Protein AF-0000000086006620 (afdb_homodimer)

Structure (mmCIF, N/CA/C/O backbone):
data_AF-0000000086006620-model_v1
#
loop_
_entity.id
_entity.type
_entity.pdbx_description
1 polymer 'Uncharacterized protein'
#
loop_
_atom_site.group_PDB
_atom_site.id
_atom_site.type_symbol
_atom_site.label_atom_id
_atom_site.label_alt_id
_atom_site.label_comp_id
_atom_site.label_asym_id
_atom_site.label_entity_id
_atom_site.label_seq_id
_atom_site.pdbx_PDB_ins_code
_atom_site.Cartn_x
_atom_site.Cartn_y
_atom_site.Cartn_z
_atom_site.occupancy
_atom_site.B_iso_or_equiv
_atom_site.auth_seq_id
_atom_site.auth_comp_id
_atom_site.auth_asym_id
_atom_site.auth_atom_id
_atom_site.pdbx_PDB_model_num
ATOM 1 N N . MET A 1 1 ? 1.301 11.812 -14.18 1 27.45 1 MET A N 1
ATOM 2 C CA . MET A 1 1 ? 0.134 10.938 -14.234 1 27.45 1 MET A CA 1
ATOM 3 C C . MET A 1 1 ? 0.386 9.75 -15.164 1 27.45 1 MET A C 1
ATOM 5 O O . MET A 1 1 ? 0.412 9.906 -16.391 1 27.45 1 MET A O 1
ATOM 9 N N . GLU A 1 2 ? 1.151 8.711 -14.859 1 32.5 2 GLU A N 1
ATOM 10 C CA . GLU A 1 2 ? 1.57 7.633 -15.758 1 32.5 2 GLU A CA 1
ATOM 11 C C . GLU A 1 2 ? 0.402 6.711 -16.094 1 32.5 2 GLU A C 1
ATOM 13 O O . GLU A 1 2 ? -0.475 6.477 -15.266 1 32.5 2 GLU A O 1
ATOM 18 N N . PRO A 1 3 ? 0.023 6.348 -17.391 1 38.66 3 PRO A N 1
ATOM 19 C CA . PRO A 1 3 ? -1.116 5.535 -17.828 1 38.66 3 PRO A CA 1
ATOM 20 C C . PRO A 1 3 ? -1.201 4.195 -17.094 1 38.66 3 PRO A C 1
ATOM 22 O O . PRO A 1 3 ? -0.173 3.566 -16.844 1 38.66 3 PRO A O 1
ATOM 25 N N . SER A 1 4 ? -2.121 4.09 -16.141 1 36.94 4 SER A N 1
ATOM 26 C CA . SER A 1 4 ? -2.361 2.77 -15.562 1 36.94 4 SER A CA 1
ATOM 27 C C . SER A 1 4 ? -2.508 1.715 -16.6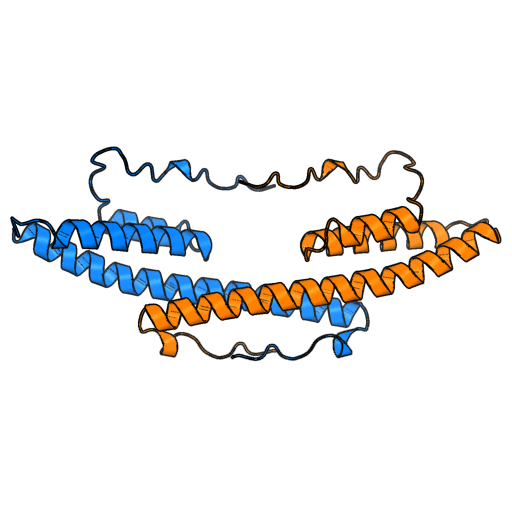56 1 36.94 4 SER A C 1
ATOM 29 O O . SER A 1 4 ? -3.244 1.916 -17.625 1 36.94 4 SER A O 1
ATOM 31 N N . PRO A 1 5 ? -1.654 0.787 -16.859 1 38.25 5 PRO A N 1
ATOM 32 C CA . PRO A 1 5 ? -1.842 -0.208 -17.906 1 38.25 5 PRO A CA 1
ATOM 33 C C . PRO A 1 5 ? -3.258 -0.777 -17.938 1 38.25 5 PRO A C 1
ATOM 35 O O . PRO A 1 5 ? -3.938 -0.805 -16.922 1 38.25 5 PRO A O 1
ATOM 38 N N . ASN A 1 6 ? -3.992 -0.689 -19.031 1 35.88 6 ASN A N 1
ATOM 39 C CA . ASN A 1 6 ? -5.301 -1.251 -19.359 1 35.88 6 ASN A CA 1
ATOM 40 C C . ASN A 1 6 ? -5.375 -2.734 -19 1 35.88 6 ASN A C 1
ATOM 42 O O . ASN A 1 6 ? -4.586 -3.535 -19.516 1 35.88 6 ASN A O 1
ATOM 46 N N . PRO A 1 7 ? -6.016 -3.16 -17.953 1 38.22 7 PRO A N 1
ATOM 47 C CA . PRO A 1 7 ? -6.277 -4.555 -17.594 1 38.22 7 PRO A CA 1
ATOM 48 C C . PRO A 1 7 ? -6.852 -5.375 -18.734 1 38.22 7 PRO A C 1
ATOM 50 O O . PRO A 1 7 ? -7.195 -6.543 -18.562 1 38.22 7 PRO A O 1
ATOM 53 N N . ASP A 1 8 ? -7.238 -4.66 -19.797 1 38.12 8 ASP A N 1
ATOM 54 C CA . ASP A 1 8 ? -7.977 -5.434 -20.781 1 38.12 8 ASP A CA 1
ATOM 55 C C . ASP A 1 8 ? -7.129 -6.578 -21.328 1 38.12 8 ASP A C 1
ATOM 57 O O . ASP A 1 8 ? -7.516 -7.234 -22.312 1 38.12 8 ASP A O 1
ATOM 61 N N . MET A 1 9 ? -5.934 -6.668 -21.047 1 42.66 9 MET A N 1
ATOM 62 C CA . MET A 1 9 ? -5.176 -7.695 -21.766 1 42.66 9 MET A CA 1
ATOM 63 C C . MET A 1 9 ? -5.738 -9.086 -21.469 1 42.66 9 MET A C 1
ATOM 65 O O . MET A 1 9 ? -5.438 -10.039 -22.188 1 42.66 9 MET A O 1
ATOM 69 N N . TYR A 1 10 ? -6.297 -9.336 -20.156 1 38.5 10 TYR A N 1
ATOM 70 C CA . TYR A 1 10 ? -6.582 -10.742 -19.938 1 38.5 10 TYR A CA 1
ATOM 71 C C . TYR A 1 10 ? -8.055 -11.047 -20.188 1 38.5 10 TYR A C 1
ATOM 73 O O . TYR A 1 10 ? -8.906 -10.805 -19.328 1 38.5 10 TYR A O 1
ATOM 81 N N . ASN A 1 11 ? -8.555 -10.805 -21.344 1 37.03 11 ASN A N 1
ATOM 82 C CA . ASN A 1 11 ? -9.891 -11.32 -21.609 1 37.03 11 ASN A CA 1
ATOM 83 C C . ASN A 1 11 ? -9.922 -12.852 -21.562 1 37.03 11 ASN A C 1
ATOM 85 O O . ASN A 1 11 ? -9.352 -13.516 -22.422 1 37.03 11 ASN A O 1
ATOM 89 N N . PRO A 1 12 ? -10.383 -13.562 -20.531 1 38.31 12 PRO A N 1
ATOM 90 C CA . PRO A 1 12 ? -10.461 -15.016 -20.375 1 38.31 12 PRO A CA 1
ATOM 91 C C . PRO A 1 12 ? -11.328 -15.68 -21.453 1 38.31 12 PRO A C 1
ATOM 93 O O . PRO A 1 12 ? -11.414 -16.906 -21.5 1 38.31 12 PRO A O 1
ATOM 96 N N . SER A 1 13 ? -12.305 -15 -22 1 37.78 13 SER A N 1
ATOM 97 C CA . SER A 1 13 ? -13.336 -15.758 -22.719 1 37.78 13 SER A CA 1
ATOM 98 C C . SER A 1 13 ? -12.773 -16.375 -24 1 37.78 13 SER A C 1
ATOM 100 O O . SER A 1 13 ? -13.508 -17.016 -24.75 1 37.78 13 SER A O 1
ATOM 102 N N . SER A 1 14 ? -12.031 -15.695 -24.875 1 39.97 14 SER A N 1
ATOM 103 C CA . SER A 1 14 ? -11.68 -16.484 -26.047 1 39.97 14 SER A CA 1
ATOM 104 C C . SER A 1 14 ? -10.992 -17.797 -25.641 1 39.97 14 SER A C 1
ATOM 106 O O . SER A 1 14 ? -10.25 -17.828 -24.656 1 39.97 14 SER A O 1
ATOM 108 N N . PRO A 1 15 ? -11.586 -19.047 -25.984 1 41.47 15 PRO A N 1
ATOM 109 C CA . PRO A 1 15 ? -10.719 -20.203 -25.75 1 41.47 15 PRO A CA 1
ATOM 110 C C . PRO A 1 15 ? -9.242 -19.844 -25.75 1 41.47 15 PRO A C 1
ATOM 112 O O . PRO A 1 15 ? -8.609 -19.828 -26.812 1 41.47 15 PRO A O 1
ATOM 115 N N . SER A 1 16 ? -8.883 -18.656 -25.453 1 45.31 16 SER A N 1
ATOM 116 C CA . SER A 1 16 ? -7.594 -17.984 -25.562 1 45.31 16 SER A CA 1
ATOM 117 C C . SER A 1 16 ? -6.441 -18.938 -25.266 1 45.31 16 SER A C 1
ATOM 119 O O . SER A 1 16 ? -6.438 -19.625 -24.25 1 45.31 16 SER A O 1
ATOM 121 N N . GLU A 1 17 ? -5.926 -19.5 -26.297 1 60.84 17 GLU A N 1
ATOM 122 C CA . GLU A 1 17 ? -4.703 -20.297 -26.234 1 60.84 17 GLU A CA 1
ATOM 123 C C . GLU A 1 17 ? -3.852 -19.891 -25.031 1 60.84 17 GLU A C 1
ATOM 125 O O . GLU A 1 17 ? -3.664 -18.703 -24.766 1 60.84 17 GLU A O 1
ATOM 130 N N . ASP A 1 18 ? -3.83 -20.859 -24.078 1 80.62 18 ASP A N 1
ATOM 131 C CA . ASP A 1 18 ? -2.955 -20.688 -22.922 1 80.62 18 ASP A CA 1
ATOM 132 C C . ASP A 1 18 ? -1.629 -20.047 -23.328 1 80.62 18 ASP A C 1
ATOM 134 O O . ASP A 1 18 ? -1.027 -20.438 -24.328 1 80.62 18 ASP A O 1
ATOM 138 N N . LEU A 1 19 ? -1.364 -19.016 -22.844 1 89.06 19 LEU A N 1
ATOM 139 C CA . LEU A 1 19 ? -0.098 -18.344 -23.125 1 89.06 19 LEU A CA 1
ATOM 140 C C . LEU A 1 19 ? 1.071 -19.312 -22.969 1 89.06 19 LEU A C 1
ATOM 142 O O . LEU A 1 19 ? 1.085 -20.141 -22.062 1 89.06 19 LEU A O 1
ATOM 146 N N . PRO A 1 20 ? 1.948 -19.203 -24.062 1 91.94 20 PRO A N 1
ATOM 147 C CA . PRO A 1 20 ? 3.193 -19.938 -23.828 1 91.94 20 PRO A CA 1
ATOM 148 C C . PRO A 1 20 ? 3.896 -19.531 -22.547 1 91.94 20 PRO A C 1
ATOM 150 O O . PRO A 1 20 ? 3.756 -18.391 -22.094 1 91.94 20 PRO A O 1
ATOM 153 N N . VAL A 1 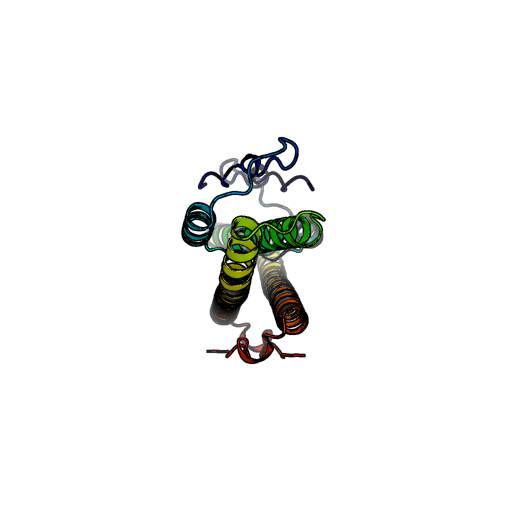21 ? 4.648 -20.422 -22.047 1 93.25 21 VAL A N 1
ATOM 154 C CA . VAL A 1 21 ? 5.355 -20.188 -20.797 1 93.25 21 VAL A CA 1
ATOM 155 C C . VAL A 1 21 ? 6.277 -18.969 -20.922 1 93.25 21 VAL A C 1
ATOM 157 O O . VAL A 1 21 ? 6.391 -18.172 -20 1 93.25 21 VAL A O 1
ATOM 160 N N . GLU A 1 22 ? 6.844 -18.875 -22.078 1 93.56 22 GLU A N 1
ATOM 161 C CA . GLU A 1 22 ? 7.766 -17.766 -22.328 1 93.56 22 GLU A CA 1
ATOM 162 C C . GLU A 1 22 ? 7.051 -16.422 -22.234 1 93.56 22 GLU A C 1
ATOM 164 O O . GLU A 1 22 ? 7.613 -15.445 -21.734 1 93.56 22 GLU A O 1
ATOM 169 N N . ASP A 1 23 ? 5.879 -16.281 -22.703 1 94.88 23 ASP A N 1
ATOM 170 C CA . ASP A 1 23 ? 5.102 -15.055 -22.625 1 94.88 23 ASP A CA 1
ATOM 171 C C . ASP A 1 23 ? 4.719 -14.727 -21.188 1 94.88 23 ASP A C 1
ATOM 173 O O . ASP A 1 23 ? 4.676 -13.555 -20.797 1 94.88 23 ASP A O 1
ATOM 177 N N . ILE A 1 24 ? 4.453 -15.781 -20.406 1 96.38 24 ILE A N 1
ATOM 178 C CA . ILE A 1 24 ? 4.129 -15.602 -19 1 96.38 24 ILE A CA 1
ATOM 179 C C . ILE A 1 24 ? 5.336 -15.023 -18.25 1 96.38 24 ILE A C 1
ATOM 181 O O . ILE A 1 24 ? 5.203 -14.078 -17.469 1 96.38 24 ILE A O 1
ATOM 185 N N . LEU A 1 25 ? 6.469 -15.531 -18.547 1 96.19 25 LEU A N 1
ATOM 186 C CA . LEU A 1 25 ? 7.695 -15.047 -17.922 1 96.19 25 LEU A CA 1
ATOM 187 C C . LEU A 1 25 ? 7.957 -13.594 -18.281 1 96.19 25 LEU A C 1
ATOM 189 O O . LEU A 1 25 ? 8.32 -12.789 -17.406 1 96.19 25 LEU A O 1
ATOM 193 N N . GLN A 1 26 ? 7.695 -13.273 -19.5 1 96.69 26 GLN A N 1
ATOM 194 C CA . GLN A 1 26 ? 7.867 -11.891 -19.938 1 96.69 26 GLN A CA 1
ATOM 195 C C . GLN A 1 26 ? 6.875 -10.969 -19.234 1 96.69 26 GLN A C 1
ATOM 197 O O . GLN A 1 26 ? 7.223 -9.844 -18.859 1 96.69 26 GLN A O 1
ATOM 202 N N . ALA A 1 27 ? 5.688 -11.422 -19.109 1 96.31 27 ALA A N 1
ATOM 203 C CA . ALA A 1 27 ? 4.672 -10.641 -18.406 1 96.31 27 ALA A CA 1
ATOM 204 C C . ALA A 1 27 ? 5.086 -10.375 -16.969 1 96.31 27 ALA A C 1
ATOM 206 O O . ALA A 1 27 ? 4.859 -9.281 -16.438 1 96.31 27 ALA A O 1
ATOM 207 N N . MET A 1 28 ? 5.703 -11.312 -16.281 1 96.94 28 MET A N 1
ATOM 208 C CA . MET A 1 28 ? 6.148 -11.148 -14.898 1 96.94 28 MET A CA 1
ATOM 209 C C . MET A 1 28 ? 7.215 -10.062 -14.797 1 96.94 28 MET A C 1
ATOM 211 O O . MET A 1 28 ? 7.289 -9.359 -13.789 1 96.94 28 MET A O 1
ATOM 215 N N . ASP A 1 29 ? 7.992 -9.953 -15.812 1 96.94 29 ASP A N 1
ATOM 216 C CA . ASP A 1 29 ? 9.023 -8.922 -15.82 1 96.94 29 ASP A CA 1
ATOM 217 C C . ASP A 1 29 ? 8.414 -7.543 -16.078 1 96.94 29 ASP A C 1
ATOM 219 O O . ASP A 1 29 ? 8.836 -6.551 -15.484 1 96.94 29 ASP A O 1
ATOM 223 N N . LYS A 1 30 ? 7.461 -7.516 -16.906 1 96.69 30 LYS A N 1
ATOM 224 C CA . LYS A 1 30 ? 6.828 -6.266 -17.312 1 96.69 30 LYS A CA 1
ATOM 225 C C . LYS A 1 30 ? 5.922 -5.727 -16.203 1 96.69 30 LYS A C 1
ATOM 227 O O . LYS A 1 30 ? 5.875 -4.52 -15.969 1 96.69 30 LYS A O 1
ATOM 232 N N . TYR A 1 31 ? 5.215 -6.59 -15.57 1 94.62 31 TYR A N 1
ATOM 233 C CA . TYR A 1 31 ? 4.25 -6.215 -14.547 1 94.62 31 TYR A CA 1
ATOM 234 C C . TYR A 1 31 ? 4.715 -6.656 -13.164 1 94.62 31 TYR A C 1
ATOM 236 O O . TYR A 1 31 ? 3.984 -7.332 -12.445 1 94.62 31 TYR A O 1
ATOM 244 N N . ALA A 1 32 ? 5.855 -6.16 -12.758 1 95.38 32 ALA A N 1
ATOM 245 C CA . ALA A 1 32 ? 6.562 -6.691 -11.594 1 95.38 32 ALA A CA 1
ATOM 246 C C . ALA A 1 32 ? 6.125 -5.984 -10.32 1 95.38 32 ALA A C 1
ATOM 248 O O . ALA A 1 32 ? 6.934 -5.77 -9.414 1 95.38 32 ALA A O 1
ATOM 249 N N . THR A 1 33 ? 4.871 -5.469 -10.289 1 94 33 THR A N 1
ATOM 250 C CA . THR A 1 33 ? 4.262 -4.977 -9.055 1 94 33 THR A CA 1
ATOM 251 C C . THR A 1 33 ? 3.52 -6.102 -8.336 1 94 33 THR A C 1
ATOM 253 O O . THR A 1 33 ? 3.266 -7.156 -8.914 1 94 33 THR A O 1
ATOM 256 N N . TYR A 1 34 ? 3.215 -5.859 -7.109 1 93.12 34 TYR A N 1
ATOM 257 C CA . TYR A 1 34 ? 2.475 -6.863 -6.352 1 93.12 34 TYR A CA 1
ATOM 258 C 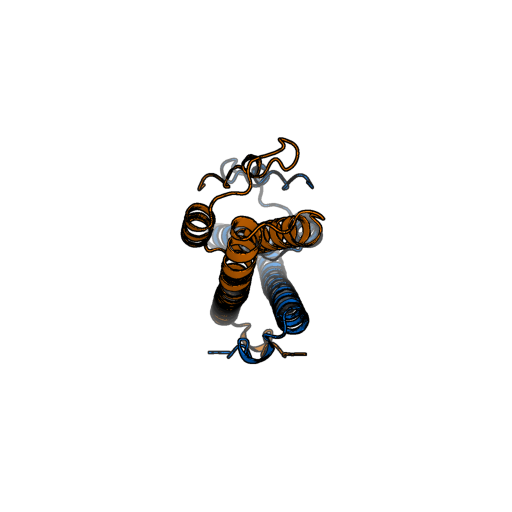C . TYR A 1 34 ? 1.178 -7.234 -7.062 1 93.12 34 TYR A C 1
ATOM 260 O O . TYR A 1 34 ? 0.911 -8.414 -7.309 1 93.12 34 TYR A O 1
ATOM 268 N N . ASP A 1 35 ? 0.356 -6.207 -7.402 1 91.94 35 ASP A N 1
ATOM 269 C CA . ASP A 1 35 ? -0.935 -6.438 -8.039 1 91.94 35 ASP A CA 1
ATOM 270 C C . ASP A 1 35 ? -0.763 -7.137 -9.391 1 91.94 35 ASP A C 1
ATOM 272 O O . ASP A 1 35 ? -1.499 -8.07 -9.711 1 91.94 35 ASP A O 1
ATOM 276 N N . GLY A 1 36 ? 0.258 -6.676 -10.133 1 96.31 36 GLY A N 1
ATOM 277 C CA . GLY A 1 36 ? 0.516 -7.301 -11.414 1 96.31 36 GLY A CA 1
ATOM 278 C C . GLY A 1 36 ? 0.913 -8.758 -11.297 1 96.31 36 GLY A C 1
ATOM 279 O O . GLY A 1 36 ? 0.343 -9.617 -11.977 1 96.31 36 GLY A O 1
ATOM 280 N N . LEU A 1 37 ? 1.796 -9.008 -10.445 1 97.88 37 LEU A N 1
ATOM 281 C CA . LEU A 1 37 ? 2.289 -10.367 -10.25 1 97.88 37 LEU A CA 1
ATOM 282 C C . LEU A 1 37 ? 1.203 -11.258 -9.648 1 97.88 37 LEU A C 1
ATOM 284 O O . LEU A 1 37 ? 1.12 -12.445 -9.977 1 97.88 37 LEU A O 1
ATOM 288 N N . ARG A 1 38 ? 0.378 -10.695 -8.797 1 96.31 38 ARG A N 1
ATOM 289 C CA . ARG A 1 38 ? -0.724 -11.469 -8.219 1 96.31 38 ARG A CA 1
ATOM 290 C C . ARG A 1 38 ? -1.708 -11.898 -9.305 1 96.31 38 ARG A C 1
ATOM 292 O O . ARG A 1 38 ? -2.168 -13.047 -9.312 1 96.31 38 ARG A O 1
ATOM 299 N N . GLN A 1 39 ? -1.979 -11.023 -10.227 1 96.12 39 GLN A N 1
ATOM 300 C CA . GLN A 1 39 ? -2.859 -11.352 -11.336 1 96.12 39 GLN A CA 1
ATOM 301 C C . GLN A 1 39 ? -2.256 -12.453 -12.211 1 96.12 39 GLN A C 1
ATOM 303 O O . GLN A 1 39 ? -2.959 -13.375 -12.625 1 96.12 39 GLN A O 1
ATOM 308 N N . ILE A 1 40 ? -1.018 -12.328 -12.453 1 97.25 40 ILE A N 1
ATOM 309 C CA . ILE A 1 40 ? -0.323 -13.336 -13.242 1 97.25 40 ILE A CA 1
ATOM 310 C C . ILE A 1 40 ? -0.375 -14.68 -12.523 1 97.25 40 ILE A C 1
ATOM 312 O O . ILE A 1 40 ? -0.618 -15.711 -13.148 1 97.25 40 ILE A O 1
ATOM 316 N N . THR A 1 41 ? -0.135 -14.664 -11.227 1 98.06 41 THR A N 1
ATOM 317 C CA . THR A 1 41 ? -0.227 -15.883 -10.422 1 98.06 41 THR A CA 1
ATOM 318 C C . THR A 1 41 ? -1.598 -16.531 -10.586 1 98.06 41 THR A C 1
ATOM 320 O O . THR A 1 41 ? -1.693 -17.734 -10.812 1 98.06 41 THR A O 1
ATOM 323 N N . PHE A 1 42 ? -2.627 -15.797 -10.562 1 96.06 42 PHE A N 1
ATOM 324 C CA . PHE A 1 42 ? -3.982 -16.312 -10.719 1 96.06 42 PHE A CA 1
ATOM 325 C C . PHE A 1 42 ? -4.172 -16.906 -12.102 1 96.06 42 PHE A C 1
ATOM 327 O O . PHE A 1 42 ? -4.789 -17.969 -12.25 1 96.06 42 PHE A O 1
ATOM 334 N N . TYR A 1 43 ? -3.691 -16.266 -13.047 1 96.5 43 TYR A N 1
ATOM 335 C CA . TYR A 1 43 ? -3.777 -16.766 -14.406 1 96.5 43 TYR A CA 1
ATOM 336 C C . TYR A 1 43 ? -3.117 -18.141 -14.523 1 96.5 43 TYR A C 1
ATOM 338 O O . TYR A 1 43 ? -3.684 -19.062 -15.109 1 96.5 43 TYR A O 1
ATOM 346 N N . ILE A 1 44 ? -1.897 -18.234 -13.961 1 97.56 44 ILE A N 1
ATOM 347 C CA . ILE A 1 44 ? -1.155 -19.5 -14.047 1 97.56 44 ILE A CA 1
ATOM 348 C C . ILE A 1 44 ? -1.925 -20.594 -13.32 1 97.56 44 ILE A C 1
ATOM 350 O O . ILE A 1 44 ? -2.025 -21.719 -13.82 1 97.56 44 ILE A O 1
ATOM 354 N N . GLU A 1 45 ? -2.453 -20.281 -12.195 1 96.88 45 GLU A N 1
ATOM 355 C CA . GLU A 1 45 ? -3.236 -21.25 -11.438 1 96.88 45 GLU A CA 1
ATOM 356 C C . GLU A 1 45 ? -4.426 -21.75 -12.242 1 96.88 45 GLU A C 1
ATOM 358 O O . GLU A 1 45 ? -4.699 -22.953 -12.273 1 96.88 45 GLU A O 1
ATOM 363 N N . ALA A 1 46 ? -5.066 -20.875 -12.867 1 95.69 46 ALA A N 1
ATOM 364 C CA . ALA A 1 46 ? -6.211 -21.25 -13.695 1 95.69 46 ALA A CA 1
ATOM 365 C C . ALA A 1 46 ? -5.777 -22.125 -14.867 1 95.69 46 ALA A C 1
ATOM 367 O O . ALA A 1 46 ? -6.438 -23.109 -15.188 1 95.69 46 ALA A O 1
ATOM 368 N N . SER A 1 47 ? -4.691 -21.781 -15.477 1 94.75 47 SER A N 1
ATOM 369 C CA . SER A 1 47 ? -4.156 -22.531 -16.609 1 94.75 47 SER A CA 1
ATOM 370 C C . SER A 1 47 ? -3.758 -23.938 -16.188 1 94.75 47 SER A C 1
ATOM 372 O O . SER A 1 47 ? -4.027 -24.906 -16.906 1 94.75 47 SER A O 1
ATOM 374 N N . LEU A 1 48 ? -3.105 -24.016 -15.062 1 95.56 48 LEU A N 1
ATOM 375 C CA . LEU A 1 48 ? -2.693 -25.297 -14.516 1 95.56 48 LEU A CA 1
ATOM 376 C C . LEU A 1 48 ? -3.906 -26.172 -14.203 1 95.56 48 LEU A C 1
ATOM 378 O O . LEU A 1 48 ? -3.938 -27.344 -14.562 1 95.56 48 LEU A O 1
ATOM 382 N N . SER A 1 49 ? -4.855 -25.594 -13.57 1 94.31 49 SER A N 1
ATOM 383 C CA . SER A 1 49 ? -6.078 -26.312 -13.242 1 94.31 49 SER A CA 1
ATOM 384 C C . SER A 1 49 ? -6.746 -26.875 -14.492 1 94.31 49 SER A C 1
ATOM 386 O O . SER A 1 49 ? -7.164 -28.031 -14.516 1 94.31 49 SER A O 1
ATOM 388 N N . LYS A 1 50 ? -6.777 -26.078 -15.5 1 92.94 50 LYS A N 1
ATOM 389 C CA . LYS A 1 50 ? -7.352 -26.5 -16.781 1 92.94 50 LYS A CA 1
ATOM 390 C C . LYS A 1 50 ? -6.57 -27.656 -17.375 1 92.94 50 LYS A C 1
ATOM 392 O O . LYS A 1 50 ? -7.164 -28.641 -17.859 1 92.94 50 LYS A O 1
ATOM 397 N N . ALA A 1 51 ? -5.266 -27.578 -17.391 1 91.5 51 ALA A N 1
ATOM 398 C CA . ALA A 1 51 ? -4.406 -28.609 -17.938 1 91.5 51 ALA A CA 1
ATOM 399 C C . ALA A 1 51 ? -4.578 -29.922 -17.188 1 91.5 51 ALA A C 1
ATOM 401 O O . ALA A 1 51 ? -4.684 -31 -17.797 1 91.5 51 ALA A O 1
ATOM 402 N N . LEU A 1 52 ? -4.684 -29.844 -15.906 1 93.19 52 LEU A N 1
ATOM 403 C CA . LEU A 1 52 ? -4.758 -31.031 -15.055 1 93.19 52 LEU A CA 1
ATOM 404 C C . LEU A 1 52 ? -6.121 -31.688 -15.172 1 93.19 52 LEU A C 1
ATOM 406 O O . LEU A 1 52 ? -6.242 -32.906 -14.969 1 93.19 52 LEU A O 1
ATOM 410 N N . SER A 1 53 ? -7.07 -30.938 -15.5 1 93 53 SER A N 1
ATOM 411 C CA . SER A 1 53 ? -8.422 -31.484 -15.555 1 93 53 SER A CA 1
ATOM 412 C C . SER A 1 53 ? -8.727 -32.062 -16.922 1 93 53 SER A C 1
ATOM 414 O O . SER A 1 53 ? -9.773 -32.688 -17.109 1 93 53 SER A O 1
ATOM 416 N N . ASN A 1 54 ? -7.844 -31.891 -17.859 1 91.56 54 ASN A N 1
ATOM 417 C CA . ASN A 1 54 ? -8.039 -32.438 -19.188 1 91.56 54 ASN A CA 1
ATOM 418 C C . ASN A 1 54 ? -7.965 -33.969 -19.156 1 91.56 54 ASN A C 1
ATOM 420 O O . ASN A 1 54 ? -6.938 -34.531 -18.781 1 91.56 54 ASN A O 1
ATOM 424 N N . PRO A 1 55 ? -9 -34.688 -19.594 1 93.38 55 PRO A N 1
ATOM 425 C CA . PRO A 1 55 ? -9 -36.156 -19.516 1 93.38 55 PRO A CA 1
ATOM 426 C C . PRO A 1 55 ? -7.996 -36.781 -20.469 1 93.38 55 PRO A C 1
ATOM 428 O O . PRO A 1 55 ? -7.602 -37.938 -20.281 1 93.38 55 PRO A O 1
ATOM 431 N N . HIS A 1 56 ? -7.602 -36.094 -21.531 1 92.88 56 HIS A N 1
ATOM 432 C CA . HIS A 1 56 ? -6.602 -36.562 -22.484 1 92.88 56 HIS A CA 1
ATOM 433 C C . HIS A 1 56 ? -5.227 -36 -22.172 1 92.88 56 HIS A C 1
ATOM 435 O O . HIS A 1 56 ? -4.852 -34.938 -22.703 1 92.88 56 HIS A O 1
ATOM 441 N N . GLN A 1 57 ? -4.434 -36.719 -21.344 1 91.19 57 GLN A N 1
ATOM 442 C CA . GLN A 1 57 ? -3.117 -36.281 -20.906 1 91.19 57 GLN A CA 1
ATOM 443 C C . GLN A 1 57 ? -2.035 -36.688 -21.906 1 91.19 57 GLN A C 1
ATOM 445 O O . GLN A 1 57 ? -1.364 -37.719 -21.703 1 91.19 57 GLN A O 1
ATOM 450 N N . THR A 1 58 ? -1.903 -35.875 -22.938 1 93 58 THR A N 1
ATOM 451 C CA . THR A 1 58 ? -0.828 -36.125 -23.891 1 93 58 THR A CA 1
ATOM 452 C C . THR A 1 58 ? 0.528 -35.781 -23.281 1 93 58 THR A C 1
ATOM 454 O O . THR A 1 58 ? 0.599 -35.156 -22.219 1 93 58 THR A O 1
ATOM 457 N N . GLU A 1 59 ? 1.616 -36.219 -23.828 1 93.25 59 GLU A N 1
ATOM 458 C CA . GLU A 1 59 ? 2.963 -35.906 -23.375 1 93.25 59 GLU A CA 1
ATOM 459 C C . GLU A 1 59 ? 3.195 -34.375 -23.375 1 93.25 59 GLU A C 1
ATOM 461 O O . GLU A 1 59 ? 3.812 -33.844 -22.453 1 93.25 59 GLU A O 1
ATOM 466 N N . GLU A 1 60 ? 2.734 -33.719 -24.391 1 90.12 60 GLU A N 1
ATOM 467 C CA . GLU A 1 60 ? 2.859 -32.281 -24.516 1 90.12 60 GLU A CA 1
ATOM 468 C C . GLU A 1 60 ? 2.154 -31.562 -23.359 1 90.12 60 GLU A C 1
ATOM 470 O O . GLU A 1 60 ? 2.693 -30.609 -22.781 1 90.12 60 GLU A O 1
ATOM 475 N N . LEU A 1 61 ? 1.051 -32.031 -23 1 92.44 61 LEU A N 1
ATOM 476 C CA . LEU A 1 61 ? 0.276 -31.422 -21.922 1 92.44 61 LEU A CA 1
ATOM 477 C C . LEU A 1 61 ? 0.95 -31.656 -20.578 1 92.44 61 LEU A C 1
ATOM 479 O O . LEU A 1 61 ? 0.937 -30.781 -19.703 1 92.44 61 LEU A O 1
ATOM 483 N N . GLN A 1 62 ? 1.467 -32.781 -20.422 1 94.06 62 GLN A N 1
ATOM 484 C CA . GLN A 1 62 ? 2.184 -33.094 -19.188 1 94.06 62 GLN A CA 1
ATOM 485 C C . GLN A 1 62 ? 3.406 -32.188 -19.031 1 94.06 62 GLN A C 1
ATOM 487 O O . GLN A 1 62 ? 3.654 -31.656 -17.938 1 94.06 62 GLN A O 1
ATOM 492 N N . GLU A 1 63 ? 4.152 -32.062 -20.094 1 93.88 63 GLU A N 1
ATOM 493 C CA . GLU A 1 63 ? 5.301 -31.141 -20.078 1 93.88 63 GLU A CA 1
ATOM 494 C C . GLU A 1 63 ? 4.871 -29.719 -19.75 1 93.88 63 GLU A C 1
ATOM 496 O O . GLU A 1 63 ? 5.516 -29.047 -18.938 1 93.88 63 GLU A O 1
ATOM 501 N N . ARG A 1 64 ? 3.822 -29.234 -20.328 1 92.25 64 ARG A N 1
ATOM 502 C CA . ARG A 1 64 ? 3.301 -27.906 -20.047 1 92.25 64 ARG A CA 1
ATOM 503 C C . ARG A 1 64 ? 2.908 -27.766 -18.578 1 92.25 64 ARG A C 1
ATOM 505 O O . ARG A 1 64 ? 3.182 -26.734 -17.953 1 92.25 64 ARG A O 1
ATOM 512 N N . THR A 1 65 ? 2.266 -28.75 -18.094 1 95.38 65 THR A N 1
ATOM 513 C CA . THR A 1 65 ? 1.844 -28.719 -16.703 1 95.38 65 THR A CA 1
ATOM 514 C C . THR A 1 65 ? 3.049 -28.594 -15.766 1 95.38 65 THR A C 1
ATOM 516 O O . THR A 1 65 ? 3.031 -27.812 -14.82 1 95.38 65 THR A O 1
ATOM 519 N N . MET A 1 66 ? 4.043 -29.328 -16.094 1 96.25 66 MET A N 1
ATOM 520 C CA . MET A 1 66 ? 5.258 -29.266 -15.297 1 96.25 66 MET A CA 1
ATOM 521 C C . MET A 1 66 ? 5.891 -27.875 -15.383 1 96.25 66 MET A C 1
ATOM 523 O O . MET A 1 66 ? 6.262 -27.297 -14.359 1 96.25 66 MET A O 1
ATOM 527 N N . ASN A 1 67 ? 5.98 -27.391 -16.594 1 95.88 67 ASN A N 1
ATOM 528 C CA . ASN A 1 67 ? 6.551 -26.062 -16.781 1 95.88 67 ASN A CA 1
ATOM 529 C C . ASN A 1 67 ? 5.742 -24.984 -16.062 1 95.88 67 ASN A C 1
ATOM 531 O O . ASN A 1 67 ? 6.312 -24.109 -15.422 1 95.88 67 ASN A O 1
ATOM 535 N N . LEU A 1 68 ? 4.449 -25.047 -16.156 1 96.56 68 LEU A N 1
ATOM 536 C CA . LEU A 1 68 ? 3.578 -24.078 -15.492 1 96.56 68 LEU A CA 1
ATOM 537 C C . LEU A 1 68 ? 3.734 -24.156 -13.977 1 96.56 68 LEU A C 1
ATOM 539 O O . LEU A 1 68 ? 3.684 -23.141 -13.289 1 96.56 68 LEU A O 1
ATOM 543 N N . SER A 1 69 ? 3.867 -25.344 -13.469 1 97.38 69 SER A N 1
ATOM 544 C CA . SER A 1 69 ? 4.047 -25.516 -12.031 1 97.38 69 SER A CA 1
ATOM 545 C C . SER A 1 69 ? 5.305 -24.797 -11.539 1 97.38 69 SER A C 1
ATOM 547 O O . SER A 1 69 ? 5.281 -24.125 -10.508 1 97.38 69 SER A O 1
ATOM 549 N N . ASP A 1 70 ? 6.309 -24.953 -12.328 1 97 70 ASP A N 1
ATOM 550 C CA . ASP A 1 70 ? 7.559 -24.281 -11.969 1 97 70 ASP A CA 1
ATOM 551 C C . ASP A 1 70 ? 7.414 -22.766 -12.031 1 97 70 ASP A C 1
ATOM 553 O O . ASP A 1 70 ? 7.871 -22.047 -11.141 1 97 70 ASP A O 1
ATOM 557 N N . VAL A 1 71 ? 6.828 -22.297 -13.055 1 97.56 71 VAL A N 1
ATOM 558 C CA . VAL A 1 71 ? 6.641 -20.859 -13.25 1 97.56 71 VAL A CA 1
ATOM 559 C C . VAL A 1 71 ? 5.719 -20.312 -12.156 1 97.56 71 VAL A C 1
ATOM 561 O O . VAL A 1 71 ? 5.895 -19.172 -11.703 1 97.56 71 VAL A O 1
ATOM 564 N N . LEU A 1 72 ? 4.777 -21.141 -11.75 1 97.94 72 LEU A N 1
ATOM 565 C CA . LEU A 1 72 ? 3.875 -20.734 -10.688 1 97.94 72 LEU A CA 1
ATOM 566 C C . LEU A 1 72 ? 4.641 -20.469 -9.398 1 97.94 72 LEU A C 1
ATOM 568 O O . LEU A 1 72 ? 4.414 -19.453 -8.727 1 97.94 72 LEU A O 1
ATOM 572 N N . ILE A 1 73 ? 5.492 -21.312 -9.062 1 97.56 73 ILE A N 1
ATOM 573 C CA . ILE A 1 73 ? 6.293 -21.141 -7.852 1 97.56 73 ILE A CA 1
ATOM 574 C C . ILE A 1 73 ? 7.102 -19.844 -7.949 1 97.56 73 ILE A C 1
ATOM 576 O O . ILE A 1 73 ? 7.152 -19.078 -6.992 1 97.56 73 ILE A O 1
ATOM 580 N N . GLU A 1 74 ? 7.617 -19.641 -9.078 1 97.5 74 GLU A N 1
ATOM 581 C CA . GLU A 1 74 ? 8.406 -18.438 -9.289 1 97.5 74 GLU A CA 1
ATOM 582 C C . GLU A 1 74 ? 7.531 -17.188 -9.203 1 97.5 74 GLU A C 1
ATOM 584 O O . GLU A 1 74 ? 7.918 -16.188 -8.586 1 97.5 74 GLU A O 1
ATOM 589 N N . ALA A 1 75 ? 6.41 -17.188 -9.805 1 98.19 75 ALA A N 1
ATOM 590 C CA . ALA A 1 75 ? 5.477 -16.062 -9.758 1 98.19 75 ALA A CA 1
ATOM 591 C C . ALA A 1 75 ? 5.074 -15.734 -8.328 1 98.19 75 ALA A C 1
ATOM 593 O O . ALA A 1 75 ? 5.043 -14.562 -7.934 1 98.19 75 ALA A O 1
ATOM 594 N N . ARG A 1 76 ? 4.785 -16.734 -7.578 1 98.12 76 ARG A N 1
ATOM 595 C CA . ARG A 1 76 ? 4.398 -16.562 -6.18 1 98.12 76 ARG A CA 1
ATOM 596 C C . ARG A 1 76 ? 5.527 -15.938 -5.371 1 98.12 76 ARG A C 1
ATOM 598 O O . ARG A 1 76 ? 5.297 -15.016 -4.586 1 98.12 76 ARG A O 1
ATOM 605 N N . LYS A 1 77 ? 6.691 -16.391 -5.57 1 98 77 LYS A N 1
ATOM 606 C CA . LYS A 1 77 ? 7.848 -15.82 -4.883 1 98 77 LYS A CA 1
ATOM 607 C C . LYS A 1 77 ? 8.031 -14.352 -5.25 1 98 77 LYS A C 1
ATOM 609 O O . LYS A 1 77 ? 8.242 -13.508 -4.371 1 98 77 LYS A O 1
ATOM 614 N N . ARG A 1 78 ? 7.961 -14.078 -6.512 1 97.81 78 ARG A N 1
ATOM 615 C CA . ARG A 1 78 ? 8.102 -12.703 -6.965 1 97.81 78 ARG A CA 1
ATOM 616 C C . ARG A 1 78 ? 6.996 -11.82 -6.398 1 97.81 78 ARG A C 1
ATOM 618 O O . ARG A 1 78 ? 7.23 -10.656 -6.07 1 97.81 78 ARG A O 1
ATOM 625 N N . CYS A 1 79 ? 5.844 -12.328 -6.332 1 97.69 79 CYS A N 1
ATOM 626 C CA . CYS A 1 79 ? 4.719 -11.617 -5.742 1 97.69 79 CYS A CA 1
ATOM 627 C C . CYS A 1 79 ? 5.008 -11.234 -4.297 1 97.69 79 CYS A C 1
ATOM 629 O O . CYS A 1 79 ? 4.832 -10.078 -3.906 1 97.69 79 CYS A O 1
ATOM 631 N N . LEU A 1 80 ? 5.488 -12.18 -3.521 1 97.75 80 LEU A N 1
ATOM 632 C CA . LEU A 1 80 ? 5.797 -11.938 -2.115 1 97.75 80 LEU A CA 1
ATOM 633 C C . LEU A 1 80 ? 6.922 -10.922 -1.976 1 97.75 80 LEU A C 1
ATOM 635 O O . LEU A 1 80 ? 6.875 -10.047 -1.103 1 97.75 80 LEU A O 1
ATOM 639 N N . GLN A 1 81 ? 7.863 -11.031 -2.859 1 96.94 81 GLN A N 1
ATOM 640 C CA . GLN A 1 81 ? 8.969 -10.086 -2.846 1 96.94 81 GLN A CA 1
ATOM 641 C C . GLN A 1 81 ? 8.492 -8.672 -3.162 1 96.94 81 GLN A C 1
ATOM 643 O O . GLN A 1 81 ? 8.883 -7.711 -2.496 1 96.94 81 GLN A O 1
ATOM 648 N N . ALA A 1 82 ? 7.715 -8.586 -4.16 1 97 82 ALA A N 1
ATOM 649 C CA . ALA A 1 82 ? 7.168 -7.285 -4.527 1 97 82 ALA A CA 1
ATOM 650 C C . ALA A 1 82 ? 6.344 -6.695 -3.387 1 97 82 ALA A C 1
ATOM 652 O O . ALA A 1 82 ? 6.434 -5.496 -3.102 1 97 82 ALA A O 1
ATOM 653 N N . SER A 1 83 ? 5.57 -7.48 -2.73 1 96.44 83 SER A N 1
ATOM 654 C CA . SER A 1 83 ? 4.781 -7.055 -1.579 1 96.44 83 SER A CA 1
ATOM 655 C C . SER A 1 83 ? 5.676 -6.551 -0.453 1 96.44 83 SER A C 1
ATOM 657 O O . SER A 1 83 ? 5.426 -5.484 0.117 1 96.44 83 SER A O 1
ATOM 659 N N . THR A 1 84 ? 6.68 -7.277 -0.165 1 96 84 THR A N 1
ATOM 660 C CA . THR A 1 84 ? 7.609 -6.902 0.895 1 96 84 THR A CA 1
ATOM 661 C C . THR A 1 84 ? 8.258 -5.551 0.598 1 96 84 THR A C 1
ATOM 663 O O . THR A 1 84 ? 8.336 -4.691 1.476 1 96 84 THR A O 1
ATOM 666 N N . LYS A 1 85 ? 8.633 -5.379 -0.631 1 95.12 85 LYS A N 1
ATOM 667 C CA . LYS A 1 85 ? 9.25 -4.121 -1.033 1 95.12 85 LYS A CA 1
ATOM 668 C C . LYS A 1 85 ? 8.281 -2.955 -0.877 1 95.12 85 LYS A C 1
ATOM 670 O O . LYS A 1 85 ? 8.672 -1.868 -0.446 1 95.12 85 LYS A O 1
ATOM 675 N N . GLU A 1 86 ? 7.098 -3.191 -1.279 1 95.06 86 GLU A N 1
ATOM 676 C CA . GLU A 1 86 ? 6.078 -2.154 -1.15 1 95.06 86 GLU A CA 1
ATOM 677 C C . GLU A 1 86 ? 5.824 -1.807 0.314 1 95.06 86 GLU A C 1
ATOM 679 O O . GLU A 1 86 ? 5.746 -0.63 0.674 1 95.06 86 GLU A O 1
ATOM 684 N N . ILE A 1 87 ? 5.73 -2.754 1.162 1 95.25 87 ILE A N 1
ATOM 685 C CA . ILE A 1 87 ? 5.516 -2.559 2.592 1 95.25 87 ILE A CA 1
ATOM 686 C C . ILE A 1 87 ? 6.68 -1.775 3.189 1 95.25 87 ILE A C 1
ATOM 688 O O . ILE A 1 87 ? 6.477 -0.822 3.943 1 95.25 87 ILE A O 1
ATOM 692 N N . GLU A 1 88 ? 7.879 -2.139 2.83 1 94 88 GLU A N 1
ATOM 693 C CA . GLU A 1 88 ? 9.062 -1.437 3.32 1 94 88 GLU A CA 1
ATOM 694 C C . GLU A 1 88 ? 9.062 0.024 2.881 1 94 88 GLU A C 1
ATOM 696 O O . GLU A 1 88 ? 9.422 0.912 3.654 1 94 88 GLU A O 1
ATOM 701 N N . ARG A 1 89 ? 8.672 0.212 1.672 1 94.38 89 ARG A N 1
ATOM 702 C CA . ARG A 1 89 ? 8.594 1.577 1.162 1 94.38 89 ARG A CA 1
ATOM 703 C C . ARG A 1 89 ? 7.594 2.404 1.962 1 94.38 89 ARG A C 1
ATOM 705 O O . ARG A 1 89 ? 7.879 3.545 2.332 1 94.38 89 ARG A O 1
ATOM 712 N N . LEU A 1 90 ? 6.453 1.883 2.221 1 94.44 90 LEU A N 1
ATOM 713 C CA . LEU A 1 90 ? 5.414 2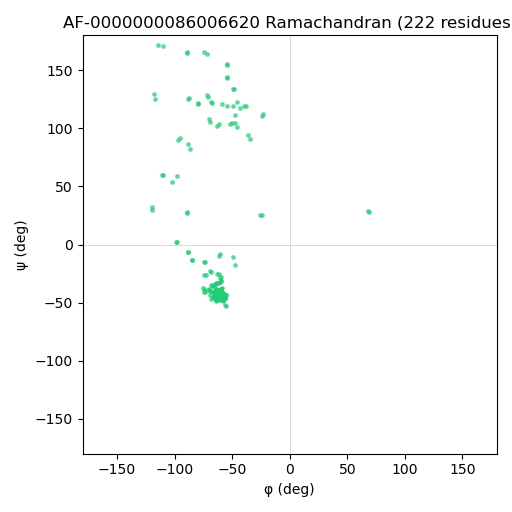.576 2.975 1 94.44 90 LEU A CA 1
ATOM 714 C C . LEU A 1 90 ? 5.863 2.826 4.41 1 94.44 90 LEU A C 1
ATOM 716 O O . LEU A 1 90 ? 5.625 3.902 4.961 1 94.44 90 LEU A O 1
ATOM 720 N N . LEU A 1 91 ? 6.504 1.876 4.957 1 95 91 LEU A N 1
ATOM 721 C CA . LEU A 1 91 ? 7.031 2.006 6.312 1 95 91 LEU A CA 1
ATOM 722 C C . LEU A 1 91 ? 8.062 3.127 6.391 1 95 91 LEU A C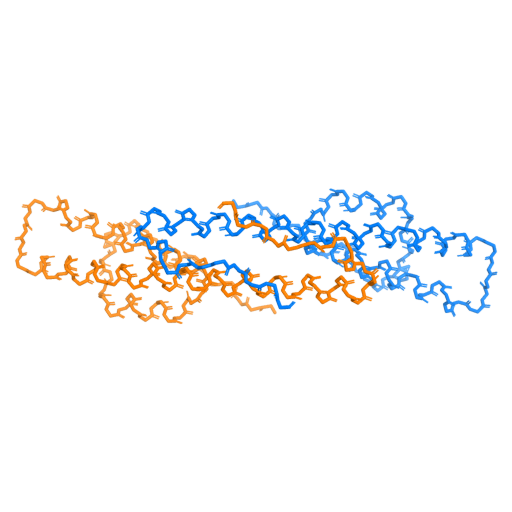 1
ATOM 724 O O . LEU A 1 91 ? 8 3.967 7.289 1 95 91 LEU A O 1
ATOM 728 N N . SER A 1 92 ? 8.914 3.131 5.465 1 94.56 92 SER A N 1
ATOM 729 C CA . SER A 1 92 ? 9.938 4.172 5.41 1 94.56 92 SER A CA 1
ATOM 730 C C . SER A 1 92 ? 9.312 5.555 5.258 1 94.56 92 SER A C 1
ATOM 732 O O . SER A 1 92 ? 9.727 6.508 5.918 1 94.56 92 SER A O 1
ATOM 734 N N . ALA A 1 93 ? 8.375 5.645 4.414 1 94.38 93 ALA A N 1
ATOM 735 C CA . ALA A 1 93 ? 7.691 6.918 4.195 1 94.38 93 ALA A CA 1
ATOM 736 C C . ALA A 1 93 ? 6.969 7.375 5.461 1 94.38 93 ALA A C 1
ATOM 738 O O . ALA A 1 93 ? 7.051 8.547 5.836 1 94.38 93 ALA A O 1
ATOM 739 N N . ARG A 1 94 ? 6.27 6.488 6.082 1 95.62 94 ARG A N 1
ATOM 740 C CA . ARG A 1 94 ? 5.586 6.785 7.336 1 95.62 94 ARG A CA 1
ATOM 741 C C . ARG A 1 94 ? 6.562 7.309 8.383 1 95.62 94 ARG A C 1
ATOM 743 O O . ARG A 1 94 ? 6.297 8.312 9.039 1 95.62 94 ARG A O 1
ATOM 750 N N . ASP A 1 95 ? 7.676 6.656 8.508 1 95.38 95 ASP A N 1
ATOM 751 C CA . ASP A 1 95 ? 8.648 7.031 9.531 1 95.38 95 ASP A CA 1
ATOM 752 C C . ASP A 1 95 ? 9.289 8.383 9.211 1 95.38 95 ASP A C 1
ATOM 754 O O . ASP A 1 95 ? 9.539 9.18 10.117 1 95.38 95 ASP A O 1
ATOM 758 N N . LYS A 1 96 ? 9.547 8.555 7.965 1 95.69 96 LYS A N 1
ATOM 759 C CA . LYS A 1 96 ? 10.062 9.852 7.547 1 95.69 96 LYS A CA 1
ATOM 760 C C . LYS A 1 96 ? 9.078 10.969 7.898 1 95.69 96 LYS A C 1
ATOM 762 O O . LYS A 1 96 ? 9.477 12 8.438 1 95.69 96 LYS A O 1
ATOM 767 N N . ASP A 1 97 ? 7.859 10.766 7.598 1 95.75 97 ASP A N 1
ATOM 768 C CA . ASP A 1 97 ? 6.836 11.742 7.938 1 95.75 97 ASP A CA 1
ATOM 769 C C . ASP A 1 97 ? 6.77 11.969 9.445 1 95.75 97 ASP A C 1
ATOM 771 O O . ASP A 1 97 ? 6.77 13.109 9.914 1 95.75 97 ASP A O 1
ATOM 775 N N . ALA A 1 98 ? 6.754 10.914 10.156 1 97.12 98 ALA A N 1
ATOM 776 C CA . ALA A 1 98 ? 6.695 11 11.609 1 97.12 98 ALA A CA 1
ATOM 777 C C . ALA A 1 98 ? 7.855 11.828 12.156 1 97.12 98 ALA A C 1
ATOM 779 O O . ALA A 1 98 ? 7.656 12.703 13.008 1 97.12 98 ALA A O 1
ATOM 780 N N . ASN A 1 99 ? 8.953 11.531 11.656 1 97 99 ASN A N 1
ATOM 781 C CA . ASN A 1 99 ? 10.141 12.266 12.078 1 97 99 ASN A CA 1
ATOM 782 C C . ASN A 1 99 ? 10.055 13.742 11.695 1 97 99 ASN A C 1
ATOM 784 O O . ASN A 1 99 ? 10.32 14.617 12.523 1 97 99 ASN A O 1
ATOM 788 N N . THR A 1 100 ? 9.68 13.969 10.492 1 96.81 100 THR A N 1
ATOM 789 C CA . THR A 1 100 ? 9.57 15.336 9.992 1 96.81 100 THR A CA 1
ATOM 790 C C . THR A 1 100 ? 8.57 16.141 10.82 1 96.81 100 THR A C 1
ATOM 792 O O . THR A 1 100 ? 8.781 17.328 11.07 1 96.81 100 THR A O 1
ATOM 795 N N . TRP A 1 101 ? 7.602 15.477 11.32 1 97.06 101 TRP A N 1
ATOM 796 C CA . TRP A 1 101 ? 6.512 16.172 12 1 97.06 101 TRP A CA 1
ATOM 797 C C . TRP A 1 101 ? 6.711 16.141 13.516 1 97.06 101 TRP A C 1
ATOM 799 O O . TRP A 1 101 ? 5.883 16.656 14.266 1 97.06 101 TRP A O 1
ATOM 809 N N . GLY A 1 102 ? 7.809 15.555 13.977 1 96.88 102 GLY A N 1
ATOM 810 C CA . GLY A 1 102 ? 8.07 15.453 15.398 1 96.88 102 GLY A CA 1
ATOM 811 C C . GLY A 1 102 ? 7.117 14.516 16.109 1 96.88 102 GLY A C 1
ATOM 812 O O . GLY A 1 102 ? 6.777 14.734 17.281 1 96.88 102 GLY A O 1
ATOM 813 N N . LEU A 1 103 ? 6.613 13.523 15.375 1 97.25 103 LEU A N 1
ATOM 814 C CA . LEU A 1 103 ? 5.602 12.617 15.914 1 97.25 103 LEU A CA 1
ATOM 815 C C . LEU A 1 103 ? 6.109 11.172 15.906 1 97.25 103 LEU A C 1
ATOM 817 O O . LEU A 1 103 ? 5.324 10.234 15.734 1 97.25 103 LEU A O 1
ATOM 821 N N . SER A 1 104 ? 7.355 10.938 16.078 1 94.81 104 SER A N 1
ATOM 822 C CA . SER A 1 104 ? 7.953 9.602 16.031 1 94.81 104 SER A CA 1
ATOM 823 C C . SER A 1 104 ? 7.406 8.711 17.141 1 94.81 104 SER A C 1
ATOM 825 O O . SER A 1 104 ? 7.336 7.492 16.984 1 94.81 104 SER A O 1
ATOM 827 N N . SER A 1 105 ? 6.941 9.359 18.219 1 93.69 105 SER A N 1
ATOM 828 C CA . SER A 1 105 ? 6.406 8.586 19.328 1 93.69 105 SER A CA 1
ATOM 829 C C . SER A 1 105 ? 5.035 8.008 19 1 93.69 105 SER A C 1
ATOM 831 O O . SER A 1 105 ? 4.555 7.105 19.688 1 93.69 105 SER A O 1
ATOM 833 N N . GLU A 1 106 ? 4.402 8.531 17.938 1 90.19 106 GLU A N 1
ATOM 834 C CA . GLU A 1 106 ? 3.059 8.102 17.547 1 90.19 106 GLU A CA 1
ATOM 835 C C . GLU A 1 106 ? 3.109 6.852 16.672 1 90.19 106 GLU A C 1
ATOM 837 O O . GLU A 1 106 ? 2.076 6.234 16.406 1 90.19 106 GLU A O 1
ATOM 842 N N . VAL A 1 107 ? 4.344 6.637 16.25 1 90.25 107 VAL A N 1
ATOM 843 C CA . VAL A 1 107 ? 4.457 5.477 15.367 1 90.25 107 VAL A CA 1
ATOM 844 C C . VAL A 1 107 ? 5.371 4.434 16 1 90.25 107 VAL A C 1
ATOM 846 O O . VAL A 1 107 ? 6.336 4.781 16.688 1 90.25 107 VAL A O 1
ATOM 849 N N . GLY A 1 108 ? 4.957 3.186 16.094 1 83.19 108 GLY A N 1
ATOM 850 C CA . GLY A 1 108 ? 5.734 2.072 16.609 1 83.19 108 GLY A CA 1
ATOM 851 C C . GLY A 1 108 ? 6.043 1.021 15.562 1 83.19 108 GLY A C 1
ATOM 852 O O . GLY A 1 108 ? 5.676 1.175 14.398 1 83.19 108 GLY A O 1
ATOM 853 N N . PRO A 1 109 ? 6.918 0.106 16.062 1 81.25 109 PRO A N 1
ATOM 854 C CA . PRO A 1 109 ? 7.188 -1.008 15.141 1 81.25 109 PRO A CA 1
ATOM 855 C C . PRO A 1 109 ? 5.914 -1.712 14.68 1 81.25 109 PRO A C 1
ATOM 857 O O . PRO A 1 109 ? 4.898 -1.679 15.375 1 81.25 109 PRO A O 1
ATOM 860 N N . ILE A 1 110 ? 5.988 -2.096 13.461 1 79.88 110 ILE A N 1
ATOM 861 C CA . ILE A 1 110 ? 4.879 -2.895 12.953 1 79.88 110 ILE A CA 1
ATOM 862 C C . ILE A 1 110 ? 5.031 -4.344 13.414 1 79.88 110 ILE A C 1
ATOM 864 O O . ILE A 1 110 ? 6.137 -4.887 13.406 1 79.88 110 ILE A O 1
ATOM 868 N N . HIS A 1 111 ? 4.055 -4.82 14.133 1 68.75 111 HIS A N 1
ATOM 869 C CA . HIS A 1 111 ? 4.133 -6.172 14.672 1 68.75 111 HIS A CA 1
ATOM 870 C C . HIS A 1 111 ? 3.596 -7.195 13.672 1 68.75 111 HIS A C 1
ATOM 872 O O . HIS A 1 111 ? 2.551 -6.977 13.055 1 68.75 111 HIS A O 1
ATOM 878 N N . ASP A 1 112 ? 4.449 -8.203 13.391 1 62.09 112 ASP A N 1
ATOM 879 C CA . ASP A 1 112 ? 4.086 -9.398 12.641 1 62.09 112 ASP A CA 1
ATOM 880 C C . ASP A 1 112 ? 3.15 -10.289 13.453 1 62.09 112 ASP A C 1
ATOM 882 O O . ASP A 1 112 ? 3.359 -10.492 14.648 1 62.09 112 ASP A O 1
ATOM 886 N N . SER A 1 113 ? 1.864 -10.367 13.094 1 54.91 113 SER A N 1
ATOM 887 C CA . SER A 1 113 ? 1.085 -11.344 13.844 1 54.91 113 SER A CA 1
ATOM 888 C C . SER A 1 113 ? 1.532 -12.773 13.531 1 54.91 113 SER A C 1
ATOM 890 O O . SER A 1 113 ? 1.983 -13.055 12.422 1 54.91 113 SER A O 1
ATOM 892 N N . MET B 1 1 ? -15.797 -1.145 -8.547 1 24.53 1 MET B N 1
ATOM 893 C CA . MET B 1 1 ? -15.008 -0.031 -9.062 1 24.53 1 MET B CA 1
ATOM 894 C C . MET B 1 1 ? -15.414 1.278 -8.391 1 24.53 1 MET B C 1
ATOM 896 O O . MET B 1 1 ? -16.484 1.817 -8.672 1 24.53 1 MET B O 1
ATOM 900 N N . GLU B 1 2 ? -15.039 1.593 -7.168 1 32.16 2 GLU B N 1
ATOM 901 C CA . GLU B 1 2 ? -15.484 2.758 -6.41 1 32.16 2 GLU B CA 1
ATOM 902 C C . GLU B 1 2 ? -14.898 4.047 -6.98 1 32.16 2 GLU B C 1
ATOM 904 O O . GLU B 1 2 ? -13.758 4.062 -7.449 1 32.16 2 GLU B O 1
ATOM 909 N N . PRO B 1 3 ? -15.648 5.148 -7.34 1 37.78 3 PRO B N 1
ATOM 910 C CA . PRO B 1 3 ? -15.195 6.375 -7.996 1 37.78 3 PRO B CA 1
ATOM 911 C C . PRO B 1 3 ? -13.984 6.996 -7.301 1 37.78 3 PRO B C 1
ATOM 913 O O . PRO B 1 3 ? -13.891 6.973 -6.074 1 37.78 3 PRO B O 1
ATOM 916 N N . SER B 1 4 ? -12.805 6.859 -7.859 1 36 4 SER B N 1
ATOM 917 C CA . SER B 1 4 ? -11.656 7.609 -7.344 1 36 4 SER B CA 1
ATOM 918 C C . SER B 1 4 ? -12.039 9.055 -7.031 1 36 4 SER B C 1
ATOM 920 O O . SER B 1 4 ? -12.703 9.711 -7.832 1 36 4 SER B O 1
ATOM 922 N N . PRO B 1 5 ? -11.984 9.531 -5.863 1 36.72 5 PRO B N 1
ATOM 923 C CA . PRO B 1 5 ? -12.344 10.93 -5.594 1 36.72 5 PRO B CA 1
ATOM 924 C C . PRO B 1 5 ? -11.664 11.906 -6.547 1 36.72 5 PRO B C 1
ATOM 926 O O . PRO B 1 5 ? -10.578 11.625 -7.059 1 36.72 5 PRO B O 1
ATOM 929 N N . ASN B 1 6 ? -12.391 12.664 -7.324 1 36.03 6 ASN B N 1
ATOM 930 C CA . ASN B 1 6 ? -11.984 13.75 -8.203 1 36.03 6 ASN B CA 1
ATOM 931 C C . ASN B 1 6 ? -11.008 14.695 -7.512 1 36.03 6 ASN B C 1
ATOM 933 O O . ASN B 1 6 ? -11.344 15.297 -6.484 1 36.03 6 ASN B O 1
ATOM 937 N N . PRO B 1 7 ? -9.719 14.617 -7.758 1 39.03 7 PRO B N 1
ATOM 938 C CA . PRO B 1 7 ? -8.703 15.539 -7.262 1 39.03 7 PRO B CA 1
ATOM 939 C C . PRO B 1 7 ? -9.094 17 -7.461 1 39.03 7 PRO B C 1
ATOM 941 O O . PRO B 1 7 ? -8.336 17.906 -7.082 1 39.03 7 PRO B O 1
ATOM 944 N N . ASP B 1 8 ? -10.062 17.172 -8.344 1 38.81 8 ASP B N 1
ATOM 945 C CA . ASP B 1 8 ? -10.289 18.578 -8.688 1 38.81 8 ASP B CA 1
ATOM 946 C C . ASP B 1 8 ? -10.703 19.375 -7.457 1 38.81 8 ASP B C 1
ATOM 948 O O . ASP B 1 8 ? -11.086 20.547 -7.57 1 38.81 8 ASP B O 1
ATOM 952 N N . MET B 1 9 ? -10.969 18.828 -6.438 1 42.94 9 MET B N 1
ATOM 953 C CA . MET B 1 9 ? -11.5 19.656 -5.363 1 42.94 9 MET B CA 1
ATOM 954 C C . MET B 1 9 ? -10.5 20.734 -4.969 1 42.94 9 MET B C 1
ATOM 956 O O . MET B 1 9 ? -10.859 21.703 -4.293 1 42.94 9 MET B O 1
ATOM 960 N N . TYR B 1 10 ? -9.086 20.422 -5.078 1 39.06 10 TYR B N 1
ATOM 961 C CA . TYR B 1 10 ? -8.234 21.453 -4.48 1 39.06 10 TYR B CA 1
ATOM 962 C C . TYR B 1 10 ? -7.613 22.344 -5.555 1 39.06 10 TYR B C 1
ATOM 964 O O . TYR B 1 10 ? -6.566 22 -6.117 1 39.06 10 TYR B O 1
ATOM 972 N N . ASN B 1 11 ? -8.375 22.906 -6.402 1 37.06 11 ASN B N 1
ATOM 973 C CA . ASN B 1 11 ? -7.75 23.922 -7.254 1 37.06 11 ASN B CA 1
ATOM 974 C C . ASN B 1 11 ? -7.207 25.078 -6.434 1 37.06 11 ASN B C 1
ATOM 976 O O . ASN B 1 11 ? -7.977 25.859 -5.855 1 37.06 11 ASN B O 1
ATOM 980 N N . PRO B 1 12 ? -5.934 25.266 -6.156 1 38.97 12 PRO B N 1
ATOM 981 C CA . PRO B 1 12 ? -5.309 26.328 -5.383 1 38.97 12 PRO B CA 1
ATOM 982 C C . PRO B 1 12 ? -5.551 27.719 -5.988 1 38.97 12 PRO B C 1
ATOM 984 O O . PRO B 1 12 ? -5.172 28.734 -5.395 1 38.97 12 PRO B O 1
ATOM 987 N N . SER B 1 13 ? -5.727 27.828 -7.289 1 37.69 13 SER B N 1
ATOM 988 C CA . SER B 1 13 ? -5.578 29.156 -7.887 1 37.69 13 SER B CA 1
ATOM 989 C C . SER B 1 13 ? -6.711 30.078 -7.461 1 37.69 13 SER B C 1
ATOM 991 O O . SER B 1 13 ? -6.77 31.234 -7.895 1 37.69 13 SER B O 1
ATOM 993 N N . SER B 1 14 ? -8 29.688 -7.422 1 40.59 14 SER B N 1
ATOM 994 C CA . SER B 1 14 ? -8.906 30.766 -7.039 1 40.59 14 SER B CA 1
ATOM 995 C C . SER B 1 14 ? -8.547 31.328 -5.664 1 40.59 14 SER B C 1
ATOM 997 O O . SER B 1 14 ? -8.109 30.578 -4.781 1 40.59 14 SER B O 1
ATOM 999 N N . PRO B 1 15 ? -8.219 32.688 -5.512 1 41.84 15 PRO B N 1
ATOM 1000 C CA . PRO B 1 15 ? -8.117 33.156 -4.121 1 41.84 15 PRO B CA 1
ATOM 1001 C C . PRO B 1 15 ? -8.953 32.312 -3.164 1 41.84 15 PRO B C 1
ATOM 1003 O O . PRO B 1 15 ? -10.133 32.594 -2.947 1 41.84 15 PRO B O 1
ATOM 1006 N N . SER B 1 16 ? -9.234 31.094 -3.475 1 45.91 16 SER B N 1
ATOM 1007 C CA . SER B 1 16 ? -10.141 30.156 -2.816 1 45.91 16 SER B CA 1
ATOM 1008 C C . SER B 1 16 ? -10.133 30.359 -1.303 1 45.91 16 SER B C 1
ATOM 1010 O O . SER B 1 16 ? -9.07 30.344 -0.68 1 45.91 16 SER B O 1
ATOM 1012 N N . GLU B 1 17 ? -11 31.188 -0.852 1 61.53 17 GLU B N 1
ATOM 1013 C CA . GLU B 1 17 ? -11.242 31.344 0.579 1 61.53 17 GLU B CA 1
ATOM 1014 C C . GLU B 1 17 ? -10.828 30.109 1.358 1 61.53 17 GLU B C 1
ATOM 1016 O O . GLU B 1 17 ? -11.102 28.984 0.938 1 61.53 17 GLU B O 1
ATOM 1021 N N . ASP B 1 18 ? -9.742 30.344 2.162 1 80.81 18 ASP B N 1
ATOM 1022 C CA . ASP B 1 18 ? -9.289 29.297 3.068 1 80.81 18 ASP B CA 1
ATOM 1023 C C . ASP B 1 18 ? -10.477 28.562 3.707 1 80.81 18 ASP B C 1
ATOM 1025 O O . ASP B 1 18 ? -11.43 29.203 4.148 1 80.81 18 ASP B O 1
ATOM 1029 N N . LEU B 1 19 ? -10.57 27.438 3.502 1 88.81 19 LEU B N 1
ATOM 1030 C CA . LEU B 1 19 ? -11.633 26.641 4.105 1 88.81 19 LEU B CA 1
ATOM 1031 C C . LEU B 1 19 ? -11.719 26.891 5.605 1 88.81 19 LEU B C 1
ATOM 1033 O O . LEU B 1 19 ? -10.695 27.031 6.277 1 88.81 19 LEU B O 1
ATOM 1037 N N . PRO B 1 20 ? -13.062 27.094 6.004 1 92 20 PRO B N 1
ATOM 1038 C CA . PRO B 1 20 ? -13.203 27.094 7.461 1 92 20 PRO B CA 1
ATOM 1039 C C . PRO B 1 20 ? -12.641 25.828 8.117 1 92 20 PRO B C 1
ATOM 1041 O O . PRO B 1 20 ? -12.617 24.766 7.492 1 92 20 PRO B O 1
ATOM 1044 N N . VAL B 1 21 ? -12.281 25.953 9.328 1 93.25 21 VAL B N 1
ATOM 1045 C CA . VAL B 1 21 ? -11.688 24.859 10.07 1 93.25 21 VAL B CA 1
ATOM 1046 C C . VAL B 1 21 ? -12.656 23.672 10.125 1 93.25 21 VAL B C 1
ATOM 1048 O O . VAL B 1 21 ? -12.25 22.516 10 1 93.25 21 VAL B O 1
ATOM 1051 N N . GLU B 1 22 ? -13.898 24.031 10.266 1 93.44 22 GLU B N 1
ATOM 1052 C CA . GLU B 1 22 ? -14.922 23 10.352 1 93.44 22 GLU B CA 1
ATOM 1053 C C . GLU B 1 22 ? -14.984 22.172 9.07 1 93.44 22 GLU B C 1
ATOM 1055 O O . GLU B 1 22 ? -15.188 20.953 9.125 1 93.44 22 GLU B O 1
ATOM 1060 N N . ASP B 1 23 ? -14.859 22.719 7.945 1 94.88 23 ASP B N 1
ATOM 1061 C CA . ASP B 1 23 ? -14.867 22.016 6.668 1 94.88 23 ASP B CA 1
ATOM 1062 C C . ASP B 1 23 ? -13.641 21.125 6.523 1 94.88 23 ASP B C 1
ATOM 1064 O O . ASP B 1 23 ? -13.719 20.031 5.949 1 94.88 23 ASP B O 1
ATOM 1068 N N . ILE B 1 24 ? -12.508 21.609 7.055 1 96.5 24 ILE B N 1
ATOM 1069 C CA . ILE B 1 24 ? -11.281 20.812 7.031 1 96.5 24 ILE B CA 1
ATOM 1070 C C . ILE B 1 24 ? -11.461 19.547 7.875 1 96.5 24 ILE B C 1
ATOM 1072 O O . ILE B 1 24 ? -11.109 18.453 7.441 1 96.5 24 ILE B O 1
ATOM 1076 N N . LEU B 1 25 ? -12.055 19.703 8.984 1 96.19 25 LEU B N 1
ATOM 1077 C CA . LEU B 1 25 ? -12.297 18.562 9.859 1 96.19 25 LEU B CA 1
ATOM 1078 C C . LEU B 1 25 ? -13.227 17.562 9.195 1 96.19 25 LEU B C 1
ATOM 1080 O O . LEU B 1 25 ? -12.984 16.344 9.266 1 96.19 25 LEU B O 1
ATOM 1084 N N . GLN B 1 26 ? -14.195 18.062 8.523 1 96.62 26 GLN B N 1
ATOM 1085 C CA . GLN B 1 26 ? -15.117 17.172 7.816 1 96.62 26 GLN B CA 1
ATOM 1086 C C . GLN B 1 26 ? -14.406 16.438 6.684 1 96.62 26 GLN B C 1
ATOM 1088 O O . GLN B 1 26 ? -14.656 15.258 6.449 1 96.62 26 GLN B O 1
ATOM 1093 N N . ALA B 1 27 ? -13.578 17.141 6 1 96.44 27 ALA B N 1
ATOM 1094 C CA . ALA B 1 27 ? -12.805 16.516 4.93 1 96.44 27 ALA B CA 1
ATOM 1095 C C . ALA B 1 27 ? -11.938 15.391 5.469 1 96.44 27 ALA B C 1
ATOM 1097 O O . ALA B 1 27 ? -11.789 14.352 4.82 1 96.44 27 ALA B O 1
ATOM 1098 N N . MET B 1 28 ? -11.352 15.531 6.633 1 97.12 28 MET B N 1
ATOM 1099 C CA . MET B 1 28 ? -10.508 14.508 7.238 1 97.12 28 MET B CA 1
ATOM 1100 C C . MET B 1 28 ? -11.312 13.242 7.539 1 97.12 28 MET B C 1
ATOM 1102 O O . MET B 1 28 ? -10.781 12.133 7.469 1 97.12 28 MET B O 1
ATOM 1106 N N . ASP B 1 29 ? -12.531 13.43 7.863 1 96.94 29 ASP B N 1
ATOM 1107 C CA . ASP B 1 29 ? -13.398 12.289 8.133 1 96.94 29 ASP B CA 1
ATOM 1108 C C . ASP B 1 29 ? -13.797 11.586 6.832 1 96.94 29 ASP B C 1
ATOM 1110 O O . ASP B 1 29 ? -13.859 10.359 6.777 1 96.94 29 ASP B O 1
ATOM 1114 N N . LYS B 1 30 ? -14.031 12.359 5.852 1 96.69 30 LYS B N 1
ATOM 1115 C CA . LYS B 1 30 ? -14.492 11.844 4.562 1 96.69 30 LYS B CA 1
ATOM 1116 C C . LYS B 1 30 ? -13.359 11.148 3.811 1 96.69 30 LYS B C 1
ATOM 1118 O O . LYS B 1 30 ? -13.578 10.117 3.174 1 96.69 30 LYS B O 1
ATOM 1123 N N . TYR B 1 31 ? -12.211 11.719 3.855 1 94.56 31 TYR B N 1
ATOM 1124 C CA . TYR B 1 31 ? -11.055 11.211 3.123 1 94.56 31 TYR B CA 1
ATOM 1125 C C . TYR B 1 31 ? -10.008 10.633 4.074 1 94.56 31 TYR B C 1
ATOM 1127 O O . TYR B 1 31 ? -8.836 11.016 4.027 1 94.56 31 TYR B O 1
ATOM 1135 N N . ALA B 1 32 ? -10.398 9.633 4.824 1 95.38 32 ALA B N 1
ATOM 1136 C CA . ALA B 1 32 ? -9.617 9.156 5.957 1 95.38 32 ALA B CA 1
ATOM 1137 C C . ALA B 1 32 ? -8.625 8.086 5.527 1 95.38 32 ALA B C 1
ATOM 1139 O O . ALA B 1 32 ? -8.375 7.129 6.266 1 95.38 32 ALA B O 1
ATOM 1140 N N . THR B 1 33 ? -8.18 8.109 4.223 1 94 33 THR B N 1
ATOM 1141 C CA . THR B 1 33 ? -7.078 7.281 3.754 1 94 33 THR B CA 1
ATOM 1142 C C . THR B 1 33 ? -5.746 8.008 3.926 1 94 33 THR B C 1
ATOM 1144 O O . THR B 1 33 ? -5.719 9.219 4.148 1 94 33 THR B O 1
ATOM 1147 N N . TYR B 1 34 ? -4.68 7.297 3.828 1 92.94 34 TYR B N 1
ATOM 1148 C CA . TYR B 1 34 ? -3.365 7.918 3.949 1 92.94 34 TYR B CA 1
ATOM 1149 C C . TYR B 1 34 ? -3.193 9.039 2.934 1 92.94 34 TYR B C 1
ATOM 1151 O O . TYR B 1 34 ? -2.85 10.164 3.297 1 92.94 34 TYR B O 1
ATOM 1159 N N . ASP B 1 35 ? -3.461 8.727 1.643 1 91.75 35 ASP B N 1
ATOM 1160 C CA . ASP B 1 35 ? -3.285 9.703 0.574 1 91.75 35 ASP B CA 1
ATOM 1161 C C . ASP B 1 35 ? -4.207 10.906 0.773 1 91.75 35 ASP B C 1
ATOM 1163 O O . ASP B 1 35 ? -3.785 12.047 0.602 1 91.75 35 ASP B O 1
ATOM 1167 N N . GLY B 1 36 ? -5.43 10.609 1.181 1 96.19 36 GLY B N 1
ATOM 1168 C CA . GLY B 1 36 ? -6.371 11.695 1.427 1 96.19 36 GLY B CA 1
ATOM 1169 C C . GLY B 1 36 ? -5.945 12.602 2.562 1 96.19 36 GLY B C 1
ATOM 1170 O O . GLY B 1 36 ? -5.914 13.828 2.404 1 96.19 36 GLY B O 1
ATOM 1171 N N . LEU B 1 37 ? -5.598 11.992 3.611 1 97.88 37 LEU B N 1
ATOM 1172 C CA . LEU B 1 37 ? -5.188 12.742 4.793 1 97.88 37 LEU B CA 1
ATOM 1173 C C . LEU B 1 37 ? -3.881 13.484 4.535 1 97.88 37 LEU B C 1
ATOM 1175 O O . LEU B 1 37 ? -3.686 14.594 5.031 1 97.88 37 LEU B O 1
ATOM 1179 N N . ARG B 1 38 ? -2.996 12.898 3.766 1 96.19 38 ARG B N 1
ATOM 1180 C CA . ARG B 1 38 ? -1.74 13.555 3.43 1 96.19 38 ARG B CA 1
ATOM 1181 C C . ARG B 1 38 ? -1.99 14.82 2.613 1 96.19 38 ARG B C 1
ATOM 1183 O O . ARG B 1 38 ? -1.372 15.859 2.859 1 96.19 38 ARG B O 1
ATOM 1190 N N . GLN B 1 39 ? -2.93 14.75 1.714 1 96.25 39 GLN B N 1
ATOM 1191 C CA . GLN B 1 39 ? -3.295 15.922 0.916 1 96.25 39 GLN B CA 1
ATOM 1192 C C . GLN B 1 39 ? -3.896 17.016 1.788 1 96.25 39 GLN B C 1
ATOM 1194 O O . GLN B 1 39 ? -3.578 18.188 1.619 1 96.25 39 GLN B O 1
ATOM 1199 N N . ILE B 1 40 ? -4.715 16.594 2.666 1 97.12 40 ILE B N 1
ATOM 1200 C CA . ILE B 1 40 ? -5.328 17.547 3.588 1 97.12 40 ILE B CA 1
ATOM 1201 C C . ILE B 1 40 ? -4.246 18.203 4.441 1 97.12 40 ILE B C 1
ATOM 1203 O O . ILE B 1 40 ? -4.266 19.422 4.656 1 97.12 40 ILE B O 1
ATOM 1207 N N . THR B 1 41 ? -3.311 17.422 4.926 1 98 41 THR B N 1
ATOM 1208 C CA . THR B 1 41 ? -2.188 17.938 5.695 1 98 41 THR B CA 1
ATOM 1209 C C . THR B 1 41 ? -1.437 19 4.906 1 98 41 THR B C 1
ATOM 1211 O O . THR B 1 41 ? -1.142 20.078 5.43 1 98 41 THR B O 1
ATOM 1214 N N . PHE B 1 42 ? -1.202 18.797 3.689 1 96 42 PHE B N 1
ATOM 1215 C CA . PHE B 1 42 ? -0.507 19.766 2.836 1 96 42 PHE B CA 1
ATOM 1216 C C . PHE B 1 42 ? -1.323 21.031 2.682 1 96 42 PHE B C 1
ATOM 1218 O O . PHE B 1 42 ? -0.771 22.141 2.715 1 96 42 PHE B O 1
ATOM 1225 N N . TYR B 1 43 ? -2.547 20.875 2.498 1 96.69 43 TYR B N 1
ATOM 1226 C CA . TYR B 1 43 ? -3.428 22.031 2.381 1 96.69 43 TYR B CA 1
ATOM 1227 C C . TYR B 1 43 ? -3.348 22.906 3.627 1 96.69 43 TYR B C 1
ATOM 1229 O O . TYR B 1 43 ? -3.236 24.125 3.527 1 96.69 43 TYR B O 1
ATOM 1237 N N . ILE B 1 44 ? -3.434 22.25 4.785 1 97.56 44 ILE B N 1
ATOM 1238 C CA . ILE B 1 44 ? -3.406 22.984 6.043 1 97.56 44 ILE B CA 1
ATOM 1239 C C . ILE B 1 44 ? -2.068 23.703 6.188 1 97.56 44 ILE B C 1
ATOM 1241 O O . ILE B 1 44 ? -2.027 24.875 6.59 1 97.56 44 ILE B O 1
ATOM 1245 N N . GLU B 1 45 ? -1.024 23.047 5.852 1 96.88 45 GLU B N 1
ATOM 1246 C CA . GLU B 1 45 ? 0.304 23.656 5.922 1 96.88 45 GLU B CA 1
ATOM 1247 C C . GLU B 1 45 ? 0.396 24.891 5.039 1 96.88 45 GLU B C 1
ATOM 1249 O O . GLU B 1 45 ? 0.932 25.922 5.461 1 96.88 45 GLU B O 1
ATOM 1254 N N . ALA B 1 46 ? -0.115 24.766 3.912 1 95.69 46 ALA B N 1
ATOM 1255 C CA . ALA B 1 46 ? -0.105 25.906 2.99 1 95.69 46 ALA B CA 1
ATOM 1256 C C . ALA B 1 46 ? -0.946 27.062 3.529 1 95.69 46 ALA B C 1
ATOM 1258 O O . ALA B 1 46 ? -0.542 28.219 3.449 1 95.69 46 ALA B O 1
ATOM 1259 N N . SER B 1 47 ? -2.053 26.75 4.074 1 94.75 47 SER B N 1
ATOM 1260 C CA . SER B 1 47 ? -2.945 27.75 4.645 1 94.75 47 SER B CA 1
ATOM 1261 C C . SER B 1 47 ? -2.295 28.453 5.828 1 94.75 47 SER B C 1
ATOM 1263 O O . SER B 1 47 ? -2.4 29.688 5.961 1 94.75 47 S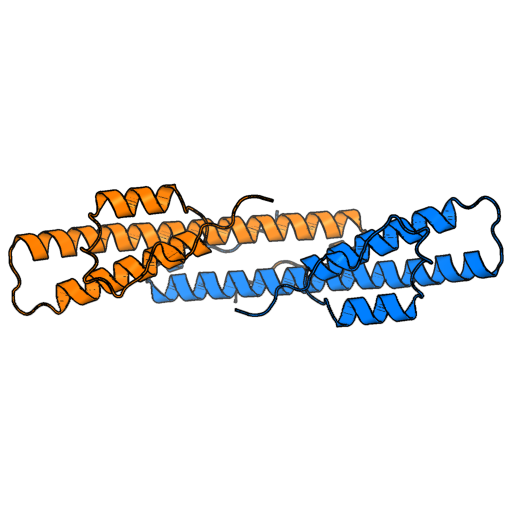ER B O 1
ATOM 1265 N N . LEU B 1 48 ? -1.676 27.656 6.66 1 95.75 48 LEU B N 1
ATOM 1266 C CA . LEU B 1 48 ? -0.97 28.203 7.816 1 95.75 48 LEU B CA 1
ATOM 1267 C C . LEU B 1 48 ? 0.164 29.125 7.379 1 95.75 48 LEU B C 1
ATOM 1269 O O . LEU B 1 48 ? 0.307 30.234 7.898 1 95.75 48 LEU B O 1
ATOM 1273 N N . SER B 1 49 ? 0.906 28.688 6.438 1 94.38 49 SER B N 1
ATOM 1274 C CA . SER B 1 49 ? 2.008 29.484 5.914 1 94.38 49 SER B CA 1
ATOM 1275 C C . SER B 1 49 ? 1.514 30.812 5.371 1 94.38 49 SER B C 1
ATOM 1277 O O . SER B 1 49 ? 2.105 31.859 5.648 1 94.38 49 SER B O 1
ATOM 1279 N N . LYS B 1 50 ? 0.431 30.797 4.699 1 93.25 50 LYS B N 1
ATOM 1280 C CA . LYS B 1 50 ? -0.185 32 4.152 1 93.25 50 LYS B CA 1
ATOM 1281 C C . LYS B 1 50 ? -0.623 32.938 5.266 1 93.25 50 LYS B C 1
ATOM 1283 O O . LYS B 1 50 ? -0.385 34.156 5.188 1 93.25 50 LYS B O 1
ATOM 1288 N N . ALA B 1 51 ? -1.271 32.406 6.262 1 92 51 ALA B N 1
ATOM 1289 C CA . ALA B 1 51 ? -1.76 33.219 7.383 1 92 51 ALA B CA 1
ATOM 1290 C C . ALA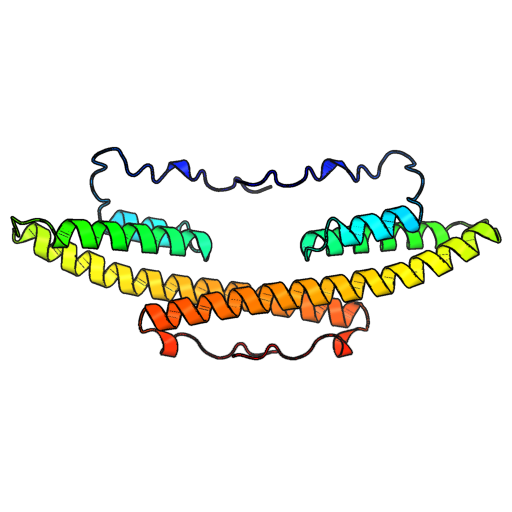 B 1 51 ? -0.606 33.875 8.133 1 92 51 ALA B C 1
ATOM 1292 O O . ALA B 1 51 ? -0.672 35.062 8.461 1 92 51 ALA B O 1
ATOM 1293 N N . LEU B 1 52 ? 0.44 33.125 8.312 1 93.25 52 LEU B N 1
ATOM 1294 C CA . LEU B 1 52 ? 1.579 33.594 9.094 1 93.25 52 LEU B CA 1
ATOM 1295 C C . LEU B 1 52 ? 2.373 34.656 8.328 1 93.25 52 LEU B C 1
ATOM 1297 O O . LEU B 1 52 ? 3.025 35.5 8.93 1 93.25 52 LEU B O 1
ATOM 1301 N N . SER B 1 53 ? 2.293 34.594 7.066 1 92.81 53 SER B N 1
ATOM 1302 C CA . SER B 1 53 ? 3.082 35.531 6.25 1 92.81 53 SER B CA 1
ATOM 1303 C C . SER B 1 53 ? 2.332 36.812 5.996 1 92.81 53 SER B C 1
ATOM 1305 O O . SER B 1 53 ? 2.893 37.781 5.445 1 92.81 53 SER B O 1
ATOM 1307 N N . ASN B 1 54 ? 1.077 36.875 6.402 1 91.88 54 ASN B N 1
ATOM 1308 C CA . ASN B 1 54 ? 0.305 38.094 6.234 1 91.88 54 ASN B CA 1
ATOM 1309 C C . ASN B 1 54 ? 0.838 39.219 7.117 1 91.88 54 ASN B C 1
ATOM 1311 O O . ASN B 1 54 ? 0.864 39.094 8.344 1 91.88 54 ASN B O 1
ATOM 1315 N N . PRO B 1 55 ? 1.227 40.344 6.562 1 93.5 55 PRO B N 1
ATOM 1316 C CA . PRO B 1 55 ? 1.805 41.406 7.367 1 93.5 55 PRO B CA 1
ATOM 1317 C C . PRO B 1 55 ? 0.788 42.062 8.305 1 93.5 55 PRO B C 1
ATOM 1319 O O . PRO B 1 55 ? 1.169 42.688 9.297 1 93.5 55 PRO B O 1
ATOM 1322 N N . HIS B 1 56 ? -0.5 42 8.016 1 93 56 HIS B N 1
ATOM 1323 C CA . HIS B 1 56 ? -1.571 42.5 8.859 1 93 56 HIS B CA 1
ATOM 1324 C C . HIS B 1 56 ? -2.162 41.406 9.734 1 93 56 HIS B C 1
ATOM 1326 O O . HIS B 1 56 ? -3.123 40.75 9.344 1 93 56 HIS B O 1
ATOM 1332 N N . GLN B 1 57 ? -1.606 41.25 10.969 1 91.5 57 GLN B N 1
ATOM 1333 C CA . GLN B 1 57 ? -2.043 40.219 11.891 1 91.5 57 GLN B CA 1
ATOM 1334 C C . GLN B 1 57 ? -3.199 40.719 12.758 1 91.5 57 GLN B C 1
ATOM 1336 O O . GLN B 1 57 ? -2.988 41.156 13.891 1 91.5 57 GLN B O 1
ATOM 1341 N N . THR B 1 58 ? -4.387 40.562 12.203 1 93.12 58 THR B N 1
ATOM 1342 C CA . THR B 1 58 ? -5.57 40.906 12.992 1 93.12 58 THR B CA 1
ATOM 1343 C C . THR B 1 58 ? -5.832 39.844 14.047 1 93.12 58 THR B C 1
ATOM 1345 O O . THR B 1 58 ? -5.246 38.75 14.008 1 93.12 58 THR B O 1
ATOM 1348 N N . GLU B 1 59 ? -6.637 40.062 15.016 1 92.75 59 GLU B N 1
ATOM 1349 C CA . GLU B 1 59 ? -7.023 39.094 16.031 1 92.75 59 GLU B CA 1
ATOM 1350 C C . GLU B 1 59 ? -7.676 37.875 15.406 1 92.75 59 GLU B C 1
ATOM 1352 O O . GLU B 1 59 ? -7.422 36.75 15.828 1 92.75 59 GLU B O 1
ATOM 1357 N N . GLU B 1 60 ? -8.531 38.062 14.43 1 90.25 60 GLU B N 1
ATOM 1358 C CA . GLU B 1 60 ? -9.211 37 13.719 1 90.25 60 GLU B CA 1
ATOM 1359 C C . GLU B 1 60 ? -8.203 36.062 13.031 1 90.25 60 GLU B C 1
ATOM 1361 O O . GLU B 1 60 ? -8.336 34.844 13.094 1 90.25 60 GLU B O 1
ATOM 1366 N N . LEU B 1 61 ? -7.23 36.625 12.469 1 92.75 61 LEU B N 1
ATOM 1367 C CA . LEU B 1 61 ? -6.207 35.844 11.773 1 92.75 61 LEU B CA 1
ATOM 1368 C C . LEU B 1 61 ? -5.359 35.062 12.758 1 92.75 61 LEU B C 1
ATOM 1370 O O . LEU B 1 61 ? -4.973 33.906 12.477 1 92.75 61 LEU B O 1
ATOM 1374 N N . GLN B 1 62 ? -5.066 35.625 13.836 1 94.06 62 GLN B N 1
ATOM 1375 C CA . GLN B 1 62 ? -4.309 34.938 14.867 1 94.06 62 GLN B CA 1
ATOM 1376 C C . GLN B 1 62 ? -5.082 33.75 15.406 1 94.06 62 GLN B C 1
ATOM 1378 O O . GLN B 1 62 ? -4.516 32.656 15.578 1 94.06 62 GLN B O 1
ATOM 1383 N N . GLU B 1 63 ? -6.344 33.969 15.664 1 94 63 GLU B N 1
ATOM 1384 C CA . GLU B 1 63 ? -7.191 32.875 16.109 1 94 63 GLU B CA 1
ATOM 1385 C C . GLU B 1 63 ? -7.246 31.75 15.07 1 94 63 GLU B C 1
ATOM 1387 O O . GLU B 1 63 ? -7.145 30.562 15.414 1 94 63 GLU B O 1
ATOM 1392 N N . ARG B 1 64 ? -7.379 32.062 13.844 1 92.5 64 ARG B N 1
ATOM 1393 C CA . ARG B 1 64 ? -7.395 31.062 12.766 1 92.5 64 ARG B CA 1
ATOM 1394 C C . ARG B 1 64 ? -6.078 30.297 12.711 1 92.5 64 ARG B C 1
ATOM 1396 O O . ARG B 1 64 ? -6.074 29.078 12.531 1 92.5 64 ARG B O 1
ATOM 1403 N N . THR B 1 65 ? -5.02 31.016 12.844 1 95.44 65 THR B N 1
ATOM 1404 C CA . THR B 1 65 ? -3.705 30.391 12.812 1 95.44 65 THR B CA 1
ATOM 1405 C C . THR B 1 65 ? -3.564 29.359 13.938 1 95.44 65 THR B C 1
ATOM 1407 O O . THR B 1 65 ? -3.066 28.266 13.727 1 95.44 65 THR B O 1
ATOM 1410 N N . MET B 1 66 ? -4.035 29.75 15.07 1 96.19 66 MET B N 1
ATOM 1411 C CA . MET B 1 66 ? -3.984 28.844 16.203 1 96.19 66 MET B CA 1
ATOM 1412 C C . MET B 1 66 ? -4.844 27.609 15.945 1 96.19 66 MET B C 1
ATOM 1414 O O . MET B 1 66 ? -4.402 26.469 16.172 1 96.19 66 MET B O 1
ATOM 1418 N N . ASN B 1 67 ? -6.035 27.844 15.453 1 95.81 67 ASN B N 1
ATOM 1419 C CA . ASN B 1 67 ? -6.934 26.734 15.156 1 95.81 67 ASN B CA 1
ATOM 1420 C C . ASN B 1 67 ? -6.344 25.812 14.094 1 95.81 67 ASN B C 1
ATOM 1422 O O . ASN B 1 67 ? -6.406 24.594 14.234 1 95.81 67 ASN B O 1
ATOM 1426 N N . LEU B 1 68 ? -5.801 26.359 13.055 1 96.5 68 LEU B N 1
ATOM 1427 C CA . LEU B 1 68 ? -5.191 25.578 11.984 1 96.5 68 LEU B CA 1
ATOM 1428 C C . LEU B 1 68 ? -4.016 24.766 12.516 1 96.5 68 LEU B C 1
ATOM 1430 O O . LEU B 1 68 ? -3.801 23.625 12.094 1 96.5 68 LEU B O 1
ATOM 1434 N N . SER B 1 69 ? -3.25 25.344 13.383 1 97.31 69 SER B N 1
ATOM 1435 C CA . SER B 1 69 ? -2.111 24.641 13.953 1 97.31 69 SER B CA 1
ATOM 1436 C C . SER B 1 69 ? -2.561 23.391 14.703 1 97.31 69 SER B C 1
ATOM 1438 O O . SER B 1 69 ? -1.95 22.328 14.57 1 97.31 69 SER B O 1
ATOM 1440 N N . ASP B 1 70 ? -3.621 23.578 15.414 1 96.94 70 ASP B N 1
ATOM 1441 C CA . ASP B 1 70 ? -4.156 22.438 16.156 1 96.94 70 ASP B CA 1
ATOM 1442 C C . ASP B 1 70 ? -4.68 21.375 15.195 1 96.94 7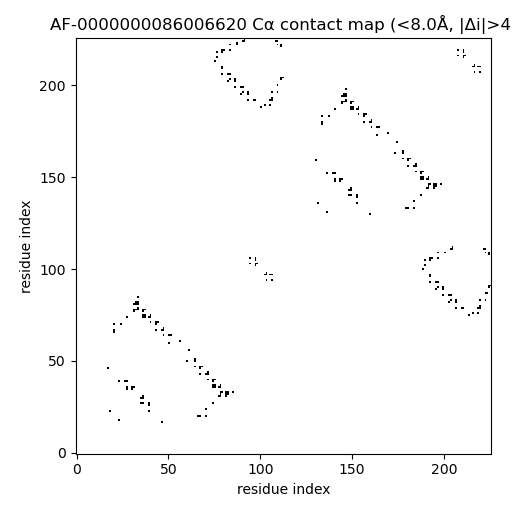0 ASP B C 1
ATOM 1444 O O . ASP B 1 70 ? -4.418 20.188 15.391 1 96.94 70 ASP B O 1
ATOM 1448 N N . VAL B 1 71 ? -5.398 21.766 14.219 1 97.44 71 VAL B N 1
ATOM 1449 C CA . VAL B 1 71 ? -5.969 20.844 13.25 1 97.44 71 VAL B CA 1
ATOM 1450 C C . VAL B 1 71 ? -4.848 20.156 12.477 1 97.44 71 VAL B C 1
ATOM 1452 O O . VAL B 1 71 ? -4.969 18.984 12.109 1 97.44 71 VAL B O 1
ATOM 1455 N N . LEU B 1 72 ? -3.775 20.906 12.266 1 97.94 72 LEU B N 1
ATOM 1456 C CA . LEU B 1 72 ? -2.635 20.328 11.562 1 97.94 72 LEU B CA 1
ATOM 1457 C C . LEU B 1 72 ? -2.059 19.141 12.344 1 97.94 72 LEU B C 1
ATOM 1459 O O . LEU B 1 72 ? -1.776 18.094 11.773 1 97.94 72 LEU B O 1
ATOM 1463 N N . ILE B 1 73 ? -1.874 19.328 13.586 1 97.5 73 ILE B N 1
ATOM 1464 C CA . ILE B 1 73 ? -1.341 18.25 14.422 1 97.5 73 ILE B CA 1
ATOM 1465 C C . ILE B 1 73 ? -2.26 17.031 14.352 1 97.5 73 ILE B C 1
ATOM 1467 O O . ILE B 1 73 ? -1.792 15.906 14.203 1 97.5 73 ILE B O 1
ATOM 1471 N N . GLU B 1 74 ? -3.49 17.312 14.391 1 97.5 74 GLU B N 1
ATOM 1472 C CA . GLU B 1 74 ? -4.465 16.234 14.32 1 97.5 74 GLU B CA 1
ATOM 1473 C C . GLU B 1 74 ? -4.426 15.539 12.961 1 97.5 74 GLU B C 1
ATOM 1475 O O . GLU B 1 74 ? -4.453 14.305 12.883 1 97.5 74 GLU B O 1
ATOM 1480 N N . ALA B 1 75 ? -4.375 16.266 11.906 1 98.25 75 ALA B N 1
ATOM 1481 C CA . ALA B 1 75 ? -4.305 15.703 10.562 1 98.25 75 ALA B CA 1
ATOM 1482 C C . ALA B 1 75 ? -3.072 14.82 10.391 1 98.25 75 ALA B C 1
ATOM 1484 O O . ALA B 1 75 ? -3.156 13.727 9.828 1 98.25 75 ALA B O 1
ATOM 1485 N N . ARG B 1 76 ? -1.972 15.273 10.906 1 98.12 76 ARG B N 1
ATOM 1486 C CA . ARG B 1 76 ? -0.724 14.516 10.82 1 98.12 76 ARG B CA 1
ATOM 1487 C C . ARG B 1 76 ? -0.826 13.203 11.586 1 98.12 76 ARG B C 1
ATOM 1489 O O . ARG B 1 76 ? -0.41 12.156 11.086 1 98.12 76 ARG B O 1
ATOM 1496 N N . LYS B 1 77 ? -1.372 13.25 12.719 1 98 77 LYS B N 1
ATOM 1497 C CA . LYS B 1 77 ? -1.563 12.031 13.5 1 98 77 LYS B CA 1
ATOM 1498 C C . LYS B 1 77 ? -2.465 11.047 12.773 1 98 77 LYS B C 1
ATOM 1500 O O . LYS B 1 77 ? -2.152 9.852 12.688 1 98 77 LYS B O 1
ATOM 1505 N N . ARG B 1 78 ? -3.545 11.539 12.273 1 97.88 78 ARG B N 1
ATOM 1506 C CA . ARG B 1 78 ? -4.469 10.68 11.531 1 97.88 78 ARG B CA 1
ATOM 1507 C C . ARG B 1 78 ? -3.797 10.094 10.297 1 97.88 78 ARG B C 1
ATOM 1509 O O . ARG B 1 78 ? -4.051 8.938 9.938 1 97.88 78 ARG B O 1
ATOM 1516 N N . CYS B 1 79 ? -3.029 10.859 9.656 1 97.69 79 CYS B N 1
ATOM 1517 C CA . CYS B 1 79 ? -2.277 10.398 8.492 1 97.69 79 CYS B CA 1
ATOM 1518 C C . CYS B 1 79 ? -1.38 9.219 8.859 1 97.69 79 CYS B C 1
ATOM 1520 O O . CYS B 1 79 ? -1.393 8.188 8.188 1 97.69 79 CYS B O 1
ATOM 1522 N N . LEU B 1 80 ? -0.638 9.344 9.938 1 97.75 80 LEU B N 1
ATOM 1523 C CA . LEU B 1 80 ? 0.264 8.289 10.383 1 97.75 80 LEU B CA 1
ATOM 1524 C C . LEU B 1 80 ? -0.515 7.035 10.781 1 97.75 80 LEU B C 1
ATOM 1526 O O . LEU B 1 80 ? -0.097 5.914 10.477 1 97.75 80 LEU B O 1
ATOM 1530 N N . GLN B 1 81 ? -1.63 7.273 11.391 1 96.94 81 GLN B N 1
ATOM 1531 C CA . GLN B 1 81 ? -2.479 6.148 11.773 1 96.94 81 GLN B CA 1
ATOM 1532 C C . GLN B 1 81 ? -3.01 5.414 10.547 1 96.94 81 GLN B C 1
ATOM 1534 O O . GLN B 1 81 ? -2.996 4.18 10.508 1 96.94 81 GLN B O 1
ATOM 1539 N N . ALA B 1 82 ? -3.482 6.164 9.656 1 96.94 82 ALA B N 1
ATOM 1540 C CA . ALA B 1 82 ? -3.986 5.562 8.422 1 96.94 82 ALA B CA 1
ATOM 1541 C C . ALA B 1 82 ? -2.887 4.789 7.703 1 96.94 82 ALA B C 1
ATOM 1543 O O . ALA B 1 82 ? -3.125 3.688 7.203 1 96.94 82 ALA B O 1
ATOM 1544 N N . SER B 1 83 ? -1.717 5.312 7.656 1 96.31 83 SER B N 1
ATOM 1545 C CA . SER B 1 83 ? -0.568 4.645 7.055 1 96.31 83 SER B CA 1
ATOM 1546 C C . SER B 1 83 ? -0.257 3.33 7.766 1 96.31 83 SER B C 1
ATOM 1548 O O . SER B 1 83 ? -0.061 2.299 7.117 1 96.31 83 SER B O 1
ATOM 1550 N N . THR B 1 84 ? -0.242 3.373 9.039 1 96.06 84 THR B N 1
ATOM 1551 C CA . THR B 1 84 ? 0.048 2.186 9.828 1 96.06 84 THR B CA 1
ATOM 1552 C C . THR B 1 84 ? -0.975 1.086 9.555 1 96.06 84 THR B C 1
ATOM 1554 O O . THR B 1 84 ? -0.608 -0.075 9.359 1 96.06 84 THR B O 1
ATOM 1557 N N . LYS B 1 85 ? -2.199 1.495 9.492 1 95.06 85 LYS B N 1
ATOM 1558 C CA . LYS B 1 85 ? -3.262 0.531 9.219 1 95.06 85 LYS B CA 1
ATOM 1559 C C . LYS B 1 85 ? -3.094 -0.096 7.836 1 95.06 85 LYS B C 1
ATOM 1561 O O . LYS B 1 85 ? -3.314 -1.296 7.66 1 95.06 85 LYS B O 1
ATOM 1566 N N . GLU B 1 86 ? -2.783 0.711 6.91 1 95.12 86 GLU B N 1
ATOM 1567 C CA . GLU B 1 86 ? -2.564 0.214 5.555 1 95.12 86 GLU B CA 1
ATOM 1568 C C . GLU B 1 86 ? -1.388 -0.755 5.508 1 95.12 86 GLU B C 1
ATOM 1570 O O . GLU B 1 86 ? -1.479 -1.821 4.895 1 95.12 86 GLU B O 1
ATOM 1575 N N . ILE B 1 87 ? -0.316 -0.458 6.133 1 95.31 87 ILE B N 1
ATOM 1576 C CA . ILE B 1 87 ? 0.871 -1.304 6.184 1 95.31 87 ILE B CA 1
ATOM 1577 C C . ILE B 1 87 ? 0.526 -2.639 6.84 1 95.31 87 ILE B C 1
ATOM 1579 O O . ILE B 1 87 ? 0.894 -3.701 6.332 1 95.31 87 ILE B O 1
ATOM 1583 N N . GLU B 1 88 ? -0.203 -2.594 7.918 1 94 88 GLU B N 1
ATOM 1584 C CA . GLU B 1 88 ? -0.613 -3.814 8.609 1 94 88 GLU B CA 1
ATOM 1585 C C . GLU B 1 88 ? -1.485 -4.688 7.707 1 94 88 GLU B C 1
ATOM 1587 O O . GLU B 1 88 ? -1.351 -5.914 7.703 1 94 88 GLU B O 1
ATOM 1592 N N . ARG B 1 89 ? -2.342 -4.031 7.027 1 94.5 89 ARG B N 1
ATOM 1593 C CA . ARG B 1 89 ? -3.203 -4.77 6.109 1 94.5 89 ARG B CA 1
ATOM 1594 C C . ARG B 1 89 ? -2.381 -5.48 5.035 1 94.5 89 ARG B C 1
ATOM 1596 O O . ARG B 1 89 ? -2.623 -6.648 4.734 1 94.5 89 ARG B O 1
ATOM 1603 N N . LEU B 1 90 ? -1.455 -4.82 4.457 1 94.56 90 LEU B N 1
ATOM 1604 C CA . LEU B 1 90 ? -0.602 -5.391 3.422 1 94.56 90 LEU B CA 1
ATOM 1605 C C . LEU B 1 90 ? 0.256 -6.52 3.984 1 94.56 90 LEU B C 1
ATOM 1607 O O . LEU B 1 90 ? 0.428 -7.555 3.338 1 94.56 90 LEU B O 1
ATOM 1611 N N . LEU B 1 91 ? 0.746 -6.344 5.129 1 95.06 91 LEU B N 1
ATOM 1612 C CA . LEU B 1 91 ? 1.54 -7.367 5.801 1 95.06 91 LEU B CA 1
ATOM 1613 C C . LEU B 1 91 ? 0.714 -8.625 6.035 1 95.06 91 LEU B C 1
ATOM 1615 O O . LEU B 1 91 ? 1.164 -9.734 5.734 1 95.06 91 LEU B O 1
ATOM 1619 N N . SER B 1 92 ? -0.427 -8.422 6.52 1 94.69 92 SER B N 1
ATOM 1620 C CA . SER B 1 92 ? -1.324 -9.547 6.766 1 94.69 92 SER B CA 1
ATOM 1621 C C . SER B 1 92 ? -1.643 -10.289 5.477 1 94.69 92 SER B C 1
ATOM 1623 O O . SER B 1 92 ? -1.644 -11.523 5.449 1 94.69 92 SER B O 1
ATOM 1625 N N . ALA B 1 93 ? -1.93 -9.562 4.484 1 94.38 93 ALA B N 1
ATOM 1626 C CA . ALA B 1 93 ? -2.232 -10.172 3.189 1 94.38 93 ALA B CA 1
ATOM 1627 C C . ALA B 1 93 ? -1.034 -10.953 2.656 1 94.38 93 ALA B C 1
ATOM 1629 O O . ALA B 1 93 ? -1.183 -12.078 2.17 1 94.38 93 ALA B O 1
ATOM 1630 N N . ARG B 1 94 ? 0.108 -10.383 2.717 1 95.69 94 ARG B N 1
ATOM 1631 C CA . ARG B 1 94 ? 1.339 -11.047 2.295 1 95.69 94 ARG B CA 1
ATOM 1632 C C . ARG B 1 94 ? 1.542 -12.359 3.045 1 95.69 94 ARG B C 1
ATOM 1634 O O . ARG B 1 94 ? 1.846 -13.383 2.436 1 95.69 94 ARG B O 1
ATOM 1641 N N . ASP B 1 95 ? 1.359 -12.32 4.34 1 95.38 95 ASP B N 1
ATOM 1642 C CA . ASP B 1 95 ? 1.592 -13.508 5.16 1 95.38 95 ASP B CA 1
ATOM 1643 C C . ASP B 1 95 ? 0.558 -14.586 4.867 1 95.38 95 ASP B C 1
ATOM 1645 O O . ASP B 1 95 ? 0.887 -15.773 4.84 1 95.38 95 ASP B O 1
ATOM 1649 N N . LYS B 1 96 ? -0.636 -14.133 4.691 1 95.75 96 LYS B N 1
ATOM 1650 C CA . LYS B 1 96 ? -1.674 -15.086 4.301 1 95.75 96 LYS B CA 1
ATOM 1651 C C . LYS B 1 96 ? -1.323 -15.773 2.982 1 95.75 96 LYS B C 1
ATOM 1653 O O . LYS B 1 96 ? -1.436 -16.984 2.865 1 95.75 96 LYS B O 1
ATOM 1658 N N . ASP B 1 97 ? -0.924 -15.023 2.039 1 95.81 97 ASP B N 1
ATOM 1659 C CA . ASP B 1 97 ? -0.518 -15.594 0.756 1 95.81 97 ASP B CA 1
ATOM 1660 C C . ASP B 1 97 ? 0.657 -16.562 0.929 1 95.81 97 ASP B C 1
ATOM 1662 O O . ASP B 1 97 ? 0.629 -17.672 0.415 1 95.81 97 ASP B O 1
ATOM 1666 N N . ALA B 1 98 ? 1.622 -16.125 1.644 1 97.06 98 ALA B N 1
ATOM 1667 C CA . ALA B 1 98 ? 2.797 -16.969 1.887 1 97.06 98 ALA B CA 1
ATOM 1668 C C . ALA B 1 98 ? 2.404 -18.297 2.504 1 97.06 98 ALA B C 1
ATOM 1670 O O . ALA B 1 98 ? 2.871 -19.359 2.066 1 97.06 98 ALA B O 1
ATOM 1671 N N . ASN B 1 99 ? 1.585 -18.188 3.441 1 97.06 99 ASN B N 1
ATOM 1672 C CA . ASN B 1 99 ? 1.105 -19.406 4.098 1 97.06 99 ASN B CA 1
ATOM 1673 C C . ASN B 1 99 ? 0.315 -20.281 3.139 1 97.06 99 ASN B C 1
ATOM 1675 O O . ASN B 1 99 ? 0.545 -21.5 3.068 1 97.06 99 ASN B O 1
ATOM 1679 N N . THR B 1 100 ? -0.556 -19.672 2.432 1 96.81 100 THR B N 1
ATOM 1680 C CA . THR B 1 100 ? -1.396 -20.406 1.488 1 96.81 100 THR B CA 1
ATOM 1681 C C . THR B 1 100 ? -0.544 -21.109 0.436 1 96.81 100 THR B C 1
ATOM 1683 O O . THR B 1 100 ? -0.86 -22.219 0.019 1 96.81 100 THR B O 1
ATOM 1686 N N . TRP B 1 101 ? 0.542 -20.531 0.117 1 97.12 101 TRP B N 1
ATOM 1687 C CA . TRP B 1 101 ? 1.367 -21.047 -0.976 1 97.12 101 TRP B CA 1
ATOM 1688 C C . TRP B 1 101 ? 2.502 -21.906 -0.444 1 97.12 101 TRP B C 1
ATOM 1690 O O . TRP B 1 101 ? 3.314 -22.422 -1.218 1 97.12 101 TRP B O 1
ATOM 1700 N N . GLY B 1 102 ? 2.572 -22.109 0.86 1 96.88 102 GLY B N 1
ATOM 1701 C CA . GLY B 1 102 ? 3.635 -22.891 1.461 1 96.88 102 GLY B CA 1
ATOM 1702 C C . GLY B 1 102 ? 4.996 -22.234 1.37 1 96.88 102 GLY B C 1
ATOM 1703 O O . GLY B 1 102 ? 6.02 -22.906 1.246 1 96.88 102 GLY B O 1
ATOM 1704 N N . LEU B 1 103 ? 4.988 -20.891 1.347 1 97.19 103 LEU B N 1
ATOM 1705 C CA . LEU B 1 103 ? 6.215 -20.125 1.146 1 97.19 103 LEU B CA 1
ATOM 1706 C C . LEU B 1 103 ? 6.484 -19.219 2.334 1 97.19 103 LEU B C 1
ATOM 1708 O O . LEU B 1 103 ? 7.055 -18.125 2.17 1 97.19 103 LEU B O 1
ATOM 1712 N N . SER B 1 104 ? 6.098 -19.547 3.504 1 94.81 104 SER B N 1
ATOM 1713 C CA . SER B 1 104 ? 6.246 -18.719 4.695 1 94.81 104 SER B CA 1
ATOM 1714 C C . SER B 1 104 ? 7.715 -18.438 5 1 94.81 104 SER B C 1
ATOM 1716 O O . SER B 1 104 ? 8.055 -17.406 5.566 1 94.81 104 SER B O 1
ATOM 1718 N N . SER B 1 105 ? 8.586 -19.375 4.527 1 93.56 105 SER B N 1
ATOM 1719 C CA . SER B 1 105 ? 10.008 -19.188 4.777 1 93.56 105 SER B CA 1
ATOM 1720 C C . SER B 1 105 ? 10.594 -18.094 3.904 1 93.56 105 SER B C 1
ATOM 1722 O O . SER B 1 105 ? 11.695 -17.594 4.164 1 93.56 105 SER B O 1
ATOM 1724 N N . GLU B 1 106 ? 9.844 -17.703 2.859 1 90.25 106 GLU B N 1
ATOM 1725 C CA . GLU B 1 106 ? 10.312 -16.688 1.914 1 90.25 106 GLU B CA 1
ATOM 1726 C C . GLU B 1 106 ? 10.023 -15.281 2.422 1 90.25 106 GLU B C 1
ATOM 1728 O O . GLU B 1 106 ? 10.516 -14.297 1.857 1 90.25 106 GLU B O 1
ATOM 1733 N N . VAL B 1 107 ? 9.164 -15.312 3.447 1 90.69 107 VAL B N 1
ATOM 1734 C CA . VAL B 1 107 ? 8.812 -13.992 3.955 1 90.69 107 VAL B CA 1
ATOM 1735 C C . VAL B 1 107 ? 9.273 -13.852 5.402 1 90.69 107 VAL B C 1
ATOM 1737 O O . VAL B 1 107 ? 9.227 -14.82 6.172 1 90.69 107 VAL B O 1
ATOM 1740 N N . GLY B 1 108 ? 10.047 -12.836 5.723 1 83.25 108 GLY B N 1
ATOM 1741 C CA . GLY B 1 108 ? 10.508 -12.531 7.07 1 83.25 108 GLY B CA 1
ATOM 1742 C C . GLY B 1 108 ? 9.875 -11.281 7.648 1 83.25 108 GLY B C 1
ATOM 1743 O O . GLY B 1 108 ? 9.039 -10.648 7.004 1 83.25 108 GLY B O 1
ATOM 1744 N N . PRO B 1 109 ? 10.188 -11.156 8.953 1 81.62 109 PRO B N 1
ATOM 1745 C CA . PRO B 1 109 ? 9.711 -9.914 9.562 1 81.62 109 PRO B CA 1
ATOM 1746 C C . PRO B 1 109 ? 10.172 -8.672 8.797 1 81.62 109 PRO B C 1
ATOM 1748 O O . PRO B 1 109 ? 11.195 -8.703 8.109 1 81.62 109 PRO B O 1
ATOM 1751 N N . ILE B 1 110 ? 9.273 -7.758 8.812 1 80.94 110 ILE B N 1
ATOM 1752 C CA . ILE B 1 110 ? 9.664 -6.48 8.227 1 80.94 110 ILE B CA 1
ATOM 1753 C C . ILE B 1 110 ? 10.492 -5.68 9.227 1 80.94 110 ILE B C 1
ATOM 1755 O O . ILE B 1 110 ? 10.18 -5.652 10.422 1 80.94 110 ILE B O 1
ATOM 1759 N N . HIS B 1 111 ? 11.711 -5.332 8.828 1 69.31 111 HIS B N 1
ATOM 1760 C CA . HIS B 1 111 ? 12.602 -4.613 9.734 1 69.31 111 HIS B CA 1
ATOM 1761 C C . HIS B 1 111 ? 12.406 -3.105 9.617 1 69.31 111 HIS B C 1
ATOM 1763 O O . HIS B 1 111 ? 12.305 -2.572 8.516 1 69.31 111 HIS B O 1
ATOM 1769 N N . ASP B 1 112 ? 12.125 -2.473 10.773 1 62.97 112 ASP B N 1
ATOM 1770 C CA . ASP B 1 112 ? 12.117 -1.023 10.938 1 62.97 112 ASP B CA 1
ATOM 1771 C C . ASP B 1 112 ? 13.531 -0.448 10.844 1 62.97 112 ASP B C 1
ATOM 1773 O O . ASP B 1 112 ? 14.469 -0.999 11.422 1 62.97 112 ASP B O 1
ATOM 1777 N N . SER B 1 113 ? 13.875 0.209 9.742 1 54.81 113 SER B N 1
ATOM 1778 C CA . SER B 1 113 ? 15.195 0.83 9.805 1 54.81 113 SER B CA 1
ATOM 1779 C C . SER B 1 113 ? 15.227 1.966 10.82 1 54.81 113 SER B C 1
ATOM 1781 O O . SER B 1 113 ? 14.219 2.643 11.031 1 54.81 113 SER B O 1
#

pLDDT: mean 85.44, std 20.57, range [24.53, 98.25]

Secondary structure (DSSP, 8-state):
------GGG--TTS------HHHHHHHHHHT-SHHHHHHHHHHHHHHHHHHHH-SS--HHHHHHHHHHHHHHHHHHHHHHHHHHHHHHHHHHHHHHHHHHTT-GGG--PPP--/------GGG--TTS------HHHHHHHHHHT-SHHHHHHHHHHHHHHHHHHHH-S---HHHHHHHHHHHHHHHHHHHHHHHHHHHHHHHHHHHHHHHHHHTT-GGG--PPP--

Solvent-accessible surface area (backbone atoms only — not comparable to full-atom values): 13211 Å² total; per-residue (Å²): 135,79,83,73,79,73,72,72,77,71,64,79,75,53,92,54,72,76,72,54,67,70,57,52,54,50,47,46,66,73,33,61,44,35,70,45,20,48,51,50,38,50,50,46,52,52,51,43,52,53,58,70,66,42,89,76,76,45,71,68,52,51,52,49,44,54,52,48,52,54,50,41,55,50,34,50,51,51,21,50,50,31,42,51,52,52,46,50,52,52,50,51,50,49,50,50,49,22,52,75,69,73,39,50,87,78,54,71,84,78,77,83,131,136,78,83,71,81,71,74,72,77,71,62,78,76,53,93,55,72,76,72,54,66,68,56,53,54,51,45,47,66,73,34,61,43,37,70,43,20,47,51,50,38,51,51,45,51,52,51,42,53,53,58,71,66,43,88,77,77,46,70,70,54,50,52,48,44,54,52,48,53,54,50,40,55,51,34,50,52,51,22,50,50,32,42,51,51,52,47,52,51,51,50,51,51,48,50,50,50,23,51,75,68,74,39,49,87,80,54,72,82,78,77,82,129

Sequence (226 aa):
MEPSPNPDMYNPSSPSEDLPVEDILQAMDKYATYDGLRQITFYIEASLSKALSNPHQTEELQERTMNLSDVLIEARKRCLQASTKEIERLLSARDKDANTWGLSSEVGPIHDSMEPSPNPDMYNPSSPSEDLPVEDILQAMDKYATYDGLRQITFYIEASLSKALSNPHQTEELQERTMNLSDVLIEARKRCLQASTKEIERLLSARDKDANTWGLSSEVGPIHDS

Organism: Nephila pilipes (NCBI:txid299642)

Radius of gyration: 24.27 Å; Cα contacts (8 Å, |Δi|>4): 161; chains: 2; bounding box: 31×79×46 Å

Foldseek 3Di:
DDPPPDPVPCPPPDVPPLDDLVVLVVQCVVQLALVSLVVSLVSLVVVLVVLVPDPDNDPVSVVRNVSSVVVNVVSVVSNVVNVVVVVVVVVVVVCVVCVVVVNNVVDDDDDDD/DPPDPDPVPCPPPDVPPLDDLVVLVVQCVVQLALVSLVVSLVSLVVVLVVLVPDPDNDPVSVVRNVSSVVVNVVSVVSNVVNVVVVVVVVVVVVCVVCVVVVNNVVDDDDDDD

Nearest PDB structures (foldseek):
  8vaa-assembly1_S  TM=7.768E-01  e=2.231E+00  Legionella pneumophila
  1yo7-assembly2_B  TM=7.055E-01  e=8.046E+00  Escherichia coli
  8vaa-assembly1_S  TM=7.769E-01  e=2.231E+00  Legionella pneumophila
  1yo7-assembly2_B  TM=7.061E-01  e=8.046E+00  Escherichia coli